Protein AF-A0A5M6CFL5-F1 (afdb_monomer_lite)

Organism: NCBI:txid2605748

Radius of gyration: 26.03 Å; chains: 1; bounding box: 70×52×87 Å

Foldseek 3Di:
DDDDDDDDDDDPPPPPPPPPCPPAAACQDDPRNQADADPDDDPDPDPCRRGQDALVCLVVLLVVLLDPRQVDDVPDNGCNRRSLRSLCVNLVDDQQDDDDPPDPPNVSSNVSSVVSVVCCVPPSVVVSVCCVVPFAFDQPVQCVDVPRVPHGGDPRTDDDDQKDKDKDWDWDDDDAKIKIKIWMWIDHPVWTKIKIWMDIDGDPPDDPDIDIDMDTPDDPVNSVVVVVVVVPPD

Structure (mmCIF, N/CA/C/O backbone):
data_AF-A0A5M6CFL5-F1
#
_entry.id   AF-A0A5M6CFL5-F1
#
loop_
_atom_site.group_PDB
_atom_site.id
_atom_site.type_symbol
_atom_site.label_atom_id
_atom_site.label_alt_id
_atom_site.label_comp_id
_atom_site.label_asym_id
_atom_site.label_entity_id
_atom_site.label_seq_id
_atom_site.pdbx_PDB_ins_code
_atom_site.Cartn_x
_atom_site.Cartn_y
_atom_site.Cartn_z
_atom_site.occupancy
_atom_site.B_iso_or_equiv
_atom_site.auth_seq_id
_atom_site.auth_comp_id
_atom_site.auth_asym_id
_atom_site.auth_atom_id
_atom_site.pdbx_PDB_model_num
ATOM 1 N N . MET A 1 1 ? -46.279 30.175 -60.255 1.00 35.16 1 MET A N 1
ATOM 2 C CA . MET A 1 1 ? -44.811 30.346 -60.325 1.00 35.16 1 MET A CA 1
ATOM 3 C C . MET A 1 1 ? -44.200 29.770 -59.060 1.00 35.16 1 MET A C 1
ATOM 5 O O . MET A 1 1 ? -44.554 30.234 -57.986 1.00 35.16 1 MET A O 1
ATOM 9 N N . LYS A 1 2 ? -43.374 28.724 -59.173 1.00 28.22 2 LYS A N 1
ATOM 10 C CA . LYS A 1 2 ? -42.650 28.109 -58.050 1.00 28.22 2 LYS A CA 1
ATOM 11 C C . LYS A 1 2 ? -41.157 28.333 -58.270 1.00 28.22 2 LYS A C 1
ATOM 13 O O . LYS A 1 2 ? -40.617 27.866 -59.267 1.00 28.22 2 LYS A O 1
ATOM 18 N N . THR A 1 3 ? -40.527 29.064 -57.363 1.00 34.31 3 THR A N 1
ATOM 19 C CA . THR A 1 3 ? -39.080 29.280 -57.323 1.00 34.31 3 THR A CA 1
ATOM 20 C C . THR A 1 3 ? -38.467 28.168 -56.475 1.00 34.31 3 THR A C 1
ATOM 22 O O . THR A 1 3 ? -38.807 28.029 -55.303 1.00 34.31 3 THR A O 1
ATOM 25 N N . TYR A 1 4 ? -37.601 27.351 -57.073 1.00 32.47 4 TYR A N 1
ATOM 26 C CA . TYR A 1 4 ? -36.832 26.324 -56.372 1.00 32.47 4 TYR A CA 1
ATOM 27 C C . TYR A 1 4 ? -35.518 26.942 -55.884 1.00 32.47 4 TYR A C 1
ATOM 29 O O . TYR A 1 4 ? -34.695 27.373 -56.688 1.00 32.47 4 TYR A O 1
ATOM 37 N N . LEU A 1 5 ? -35.339 27.006 -54.565 1.00 32.12 5 LEU A N 1
ATOM 38 C CA . LEU A 1 5 ? -34.082 27.374 -53.918 1.00 32.12 5 LEU A CA 1
ATOM 39 C C . LEU A 1 5 ? -33.223 26.114 -53.766 1.00 32.12 5 LEU A C 1
ATOM 41 O O . LEU A 1 5 ? -33.598 25.182 -53.058 1.00 32.12 5 LEU A O 1
ATOM 45 N N . PHE A 1 6 ? -32.075 26.095 -54.440 1.00 31.91 6 PHE A N 1
ATOM 46 C CA . PHE A 1 6 ? -31.015 25.113 -54.226 1.00 31.91 6 PHE A CA 1
ATOM 47 C C . PHE A 1 6 ? -30.323 25.405 -52.892 1.00 31.91 6 PHE A C 1
ATOM 49 O O . PHE A 1 6 ? -29.672 26.438 -52.739 1.00 31.91 6 PHE A O 1
ATOM 56 N N . THR A 1 7 ? -30.443 24.498 -51.924 1.00 36.16 7 THR A N 1
ATOM 57 C CA . THR A 1 7 ? -29.640 24.526 -50.697 1.00 36.16 7 THR A CA 1
ATOM 58 C C . THR A 1 7 ? -28.446 23.597 -50.887 1.00 36.16 7 THR A C 1
ATOM 60 O O . THR A 1 7 ? -28.602 22.384 -51.012 1.00 36.16 7 THR A O 1
ATOM 63 N N . ILE A 1 8 ? -27.246 24.173 -50.945 1.00 36.34 8 ILE A N 1
ATO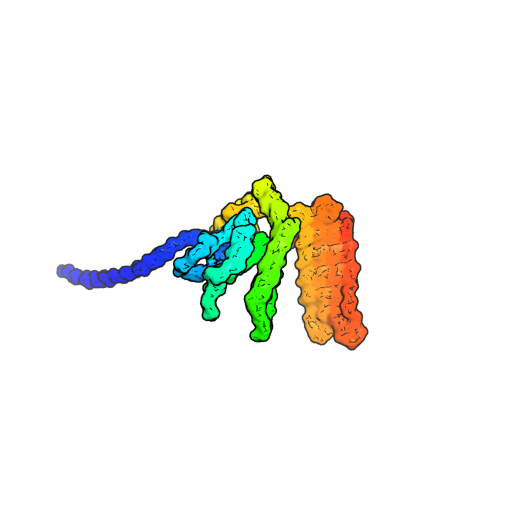M 64 C CA . ILE A 1 8 ? -25.980 23.436 -50.938 1.00 36.34 8 ILE A CA 1
ATOM 65 C C . ILE A 1 8 ? -25.787 22.891 -49.520 1.00 36.34 8 ILE A C 1
ATOM 67 O O . ILE A 1 8 ? -25.520 23.647 -48.587 1.00 36.34 8 ILE A O 1
ATOM 71 N N . ALA A 1 9 ? -25.957 21.581 -49.348 1.00 33.47 9 ALA A N 1
ATOM 72 C CA . ALA A 1 9 ? -25.613 20.892 -48.112 1.00 33.47 9 ALA A CA 1
ATOM 73 C C . ALA A 1 9 ? -24.087 20.743 -48.038 1.00 33.47 9 ALA A C 1
ATOM 75 O O . ALA A 1 9 ? -23.491 19.931 -48.745 1.00 33.47 9 ALA A O 1
ATOM 76 N N . VAL A 1 10 ? -23.448 21.546 -47.189 1.00 33.12 10 VAL A N 1
ATOM 77 C CA . VAL A 1 10 ? -22.046 21.351 -46.810 1.00 33.12 10 VAL A CA 1
ATOM 78 C C . VAL A 1 10 ? -21.989 20.142 -45.878 1.00 33.12 10 VAL A C 1
ATOM 80 O O . VAL A 1 10 ? -22.377 20.217 -44.714 1.00 33.12 10 VAL A O 1
ATOM 83 N N . PHE A 1 11 ? -21.529 19.012 -46.408 1.00 33.06 11 PHE A N 1
ATOM 84 C CA . PHE A 1 11 ? -21.184 17.830 -45.626 1.00 33.06 11 PHE A CA 1
ATOM 85 C C . PHE A 1 11 ? -19.899 18.124 -44.838 1.00 33.06 11 PHE A C 1
ATOM 87 O O . PHE A 1 11 ? -18.793 18.039 -45.370 1.00 33.06 11 PHE A O 1
ATOM 94 N N . PHE A 1 12 ? -20.031 18.485 -43.561 1.00 33.94 12 PHE A N 1
ATOM 95 C CA . PHE A 1 12 ? -18.917 18.402 -42.620 1.00 33.94 12 PHE A CA 1
ATOM 96 C C . PHE A 1 12 ? -18.720 16.927 -42.253 1.00 33.94 12 PHE A C 1
ATOM 98 O O . PHE A 1 12 ? -19.399 16.392 -41.378 1.00 33.94 12 PHE A O 1
ATOM 105 N N . CYS A 1 13 ? -17.784 16.260 -42.929 1.00 29.38 13 CYS A N 1
ATOM 106 C CA . CYS A 1 13 ? -17.218 15.006 -42.444 1.00 29.38 13 CYS A CA 1
ATOM 107 C C . CYS A 1 13 ? -16.397 15.308 -41.186 1.00 29.38 13 CYS A C 1
ATOM 109 O O . CYS A 1 13 ? -15.201 15.586 -41.258 1.00 29.38 13 CYS A O 1
ATOM 111 N N . VAL A 1 14 ? -17.047 15.269 -40.022 1.00 35.69 14 VAL A N 1
ATOM 112 C CA . VAL A 1 14 ? -16.345 15.118 -38.749 1.00 35.69 14 VAL A CA 1
ATOM 113 C C . VAL A 1 14 ? -15.753 13.715 -38.769 1.00 35.69 14 VAL A C 1
ATOM 115 O O . VAL A 1 14 ? -16.452 12.727 -38.549 1.00 35.69 14 VAL A O 1
ATOM 118 N N . VAL A 1 15 ? -14.464 13.624 -39.091 1.00 32.00 15 VAL 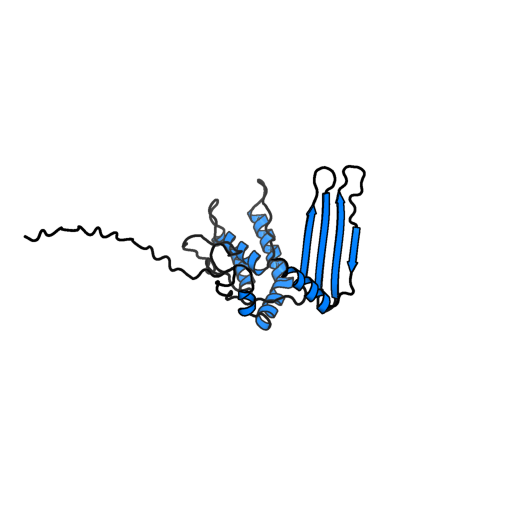A N 1
ATOM 119 C CA . VAL A 1 15 ? -13.671 12.422 -38.842 1.00 32.00 15 VAL A CA 1
ATOM 120 C C . VAL A 1 15 ? -13.581 12.294 -37.326 1.00 32.00 15 VAL A C 1
ATOM 122 O O . VAL A 1 15 ? -12.698 12.853 -36.681 1.00 32.00 15 VAL A O 1
ATOM 125 N N . GLY A 1 16 ? -14.571 11.623 -36.743 1.00 29.48 16 GLY A N 1
ATOM 126 C CA . GLY A 1 16 ? -14.500 11.154 -35.375 1.00 29.48 16 GLY A CA 1
ATOM 127 C C . GLY A 1 16 ? -13.372 10.140 -35.313 1.00 29.48 16 GLY A C 1
ATOM 128 O O . GLY A 1 16 ? -13.544 8.995 -35.726 1.00 29.48 16 GLY A O 1
ATOM 129 N N . ILE A 1 17 ? -12.209 10.568 -34.828 1.00 34.19 17 ILE A N 1
ATOM 130 C CA . ILE A 1 17 ? -11.195 9.651 -34.320 1.00 34.19 17 ILE A CA 1
ATOM 131 C C . ILE A 1 17 ? -11.853 8.991 -33.113 1.00 34.19 17 ILE A C 1
ATOM 133 O O . ILE A 1 17 ? -11.868 9.551 -32.016 1.00 34.19 17 ILE A O 1
ATOM 137 N N . GLY A 1 18 ? -12.481 7.842 -33.352 1.00 28.30 18 GLY A N 1
ATOM 138 C CA . GLY A 1 18 ? -12.995 6.971 -32.315 1.00 28.30 18 GLY A CA 1
ATOM 139 C C . GLY A 1 18 ? -11.823 6.471 -31.490 1.00 28.30 18 GLY A C 1
ATOM 140 O O . GLY A 1 18 ? -11.310 5.389 -31.740 1.00 28.30 18 GLY A O 1
ATOM 141 N N . HIS A 1 19 ? -11.398 7.265 -30.509 1.00 30.98 19 HIS A N 1
ATOM 142 C CA . HIS A 1 19 ? -10.785 6.699 -29.323 1.00 30.98 19 HIS A CA 1
ATOM 143 C C . HIS A 1 19 ? -11.855 5.781 -28.751 1.00 30.98 19 HIS A C 1
ATOM 145 O O . HIS A 1 19 ? -12.947 6.248 -28.410 1.00 30.98 19 HIS A O 1
ATOM 151 N N . SER A 1 20 ? -11.590 4.477 -28.721 1.00 34.38 20 SER A N 1
ATOM 152 C CA . SER A 1 20 ? -12.388 3.570 -27.914 1.00 34.38 20 SER A CA 1
ATOM 153 C C . SER A 1 20 ? -12.430 4.169 -26.513 1.00 34.38 20 SER A C 1
ATOM 155 O O . SER A 1 20 ? -11.409 4.217 -25.829 1.00 34.38 20 SER A O 1
ATOM 157 N N . GLN A 1 21 ? -13.585 4.705 -26.117 1.00 40.25 21 GLN A N 1
ATOM 158 C CA . GLN A 1 21 ? -13.849 5.061 -24.733 1.00 40.25 21 GLN A CA 1
ATOM 159 C C . GLN A 1 21 ? -13.872 3.746 -23.957 1.00 40.25 21 GLN A C 1
ATOM 161 O O . GLN A 1 21 ? -14.931 3.171 -23.713 1.00 40.25 21 GLN A O 1
ATOM 166 N N . GLU A 1 22 ? -12.697 3.231 -23.600 1.00 44.50 22 GLU A N 1
ATOM 167 C CA . GLU A 1 22 ? -12.615 2.384 -22.427 1.00 44.50 22 GLU A CA 1
ATOM 168 C C . GLU A 1 22 ? -13.187 3.226 -21.288 1.00 44.50 22 GLU A C 1
ATOM 170 O O . GLU A 1 22 ? -12.741 4.346 -21.034 1.00 44.50 22 GLU A O 1
ATOM 175 N N . ALA A 1 23 ? -14.287 2.756 -20.697 1.00 51.59 23 ALA A N 1
ATOM 176 C CA . ALA A 1 23 ? -14.939 3.473 -19.618 1.00 51.59 23 ALA A CA 1
ATOM 177 C C . ALA A 1 23 ? -13.896 3.735 -18.530 1.00 51.59 23 ALA A C 1
ATOM 179 O O . ALA A 1 23 ? -13.284 2.786 -18.039 1.00 51.59 23 ALA A O 1
ATOM 180 N N . ALA A 1 24 ? -13.691 5.006 -18.177 1.00 51.50 24 ALA A N 1
ATOM 181 C CA . ALA A 1 24 ? -12.681 5.371 -17.202 1.00 51.50 24 ALA A CA 1
ATOM 182 C C . ALA A 1 24 ? -12.890 4.561 -15.910 1.00 51.50 24 ALA A C 1
ATOM 184 O O . ALA A 1 24 ? -13.947 4.630 -15.275 1.00 51.50 24 ALA A O 1
ATOM 185 N N . THR A 1 25 ? -11.902 3.756 -15.534 1.00 51.41 25 THR A N 1
ATOM 186 C CA . THR A 1 25 ? -11.934 2.888 -14.359 1.00 51.41 25 THR A CA 1
ATOM 187 C C . THR A 1 25 ? -11.115 3.546 -13.258 1.00 51.41 25 THR A C 1
ATOM 189 O O . THR A 1 25 ? -9.919 3.792 -13.384 1.00 51.41 25 THR A O 1
ATOM 192 N N . TRP A 1 26 ? -11.745 3.899 -12.140 1.00 47.84 26 TRP A N 1
ATOM 193 C CA . TRP A 1 26 ? -11.038 4.610 -11.075 1.00 47.84 26 TRP A CA 1
ATOM 194 C C . TRP A 1 26 ? -9.882 3.773 -10.515 1.00 47.84 26 TRP A C 1
ATOM 196 O O . TRP A 1 26 ? -10.067 2.619 -10.137 1.00 47.84 26 TRP A O 1
ATOM 206 N N . GLY A 1 27 ? -8.683 4.355 -10.429 1.00 55.62 27 GLY A N 1
ATOM 207 C CA . GLY A 1 27 ? -7.474 3.638 -10.006 1.00 55.62 27 GLY A CA 1
ATOM 208 C C . GLY A 1 27 ? -6.882 2.692 -11.063 1.00 55.62 27 GLY A C 1
ATOM 209 O O . GLY A 1 27 ? -5.783 2.173 -10.850 1.00 55.62 27 GLY A O 1
ATOM 210 N N . GLU A 1 28 ? -7.571 2.509 -12.192 1.00 56.97 28 GLU A N 1
ATOM 211 C CA . GLU A 1 28 ? -7.226 1.624 -13.307 1.00 56.97 28 GLU A CA 1
ATOM 212 C C . GLU A 1 28 ? -7.200 2.344 -14.672 1.00 56.97 28 GLU A C 1
ATOM 214 O O . GLU A 1 28 ? -6.761 1.723 -15.632 1.00 56.97 28 GLU A O 1
ATOM 219 N N . SER A 1 29 ? -7.575 3.622 -14.792 1.00 54.16 29 SER A N 1
ATOM 220 C CA . SER A 1 29 ? -7.345 4.467 -15.974 1.00 54.16 29 SER A CA 1
ATOM 221 C C . SER A 1 29 ? -7.397 5.975 -15.653 1.00 54.16 29 SER A C 1
ATOM 223 O O . SER A 1 29 ? -7.931 6.416 -14.628 1.00 54.16 29 SER A O 1
ATOM 225 N N . ASP A 1 30 ? -6.781 6.772 -16.530 1.00 58.38 30 ASP A N 1
ATOM 226 C CA . ASP A 1 30 ? -6.895 8.237 -16.607 1.00 58.38 30 ASP A CA 1
ATOM 227 C C . ASP A 1 30 ? -6.479 9.024 -15.347 1.00 58.38 30 ASP A C 1
ATOM 229 O O . ASP A 1 30 ? -5.657 8.578 -14.539 1.00 58.38 30 ASP A O 1
ATOM 233 N N . ALA A 1 31 ? -7.045 10.229 -15.191 1.00 53.62 31 ALA A N 1
ATOM 234 C CA . ALA A 1 31 ? -6.752 11.229 -14.160 1.00 53.62 31 ALA A CA 1
ATOM 235 C C . ALA A 1 31 ? -6.915 10.737 -12.707 1.00 53.62 31 ALA A C 1
ATOM 237 O O . ALA A 1 31 ? -6.486 11.414 -11.774 1.00 53.62 31 ALA A O 1
ATOM 238 N N . TYR A 1 32 ? -7.520 9.564 -12.507 1.00 52.53 32 TYR A N 1
ATOM 239 C CA . TYR A 1 32 ? -7.783 8.975 -11.194 1.00 52.53 32 TYR A CA 1
ATOM 240 C C . TYR A 1 32 ? -6.848 7.800 -10.862 1.00 52.53 32 TYR A C 1
ATOM 242 O O . TYR A 1 32 ? -6.986 7.161 -9.813 1.00 52.53 32 TYR A O 1
ATOM 250 N N . THR A 1 33 ? -5.878 7.507 -11.733 1.00 59.28 33 THR A N 1
ATOM 251 C CA . THR A 1 33 ? -4.871 6.464 -11.513 1.00 59.28 33 THR A CA 1
ATOM 252 C C . THR A 1 33 ? -3.770 6.959 -10.573 1.00 59.28 33 THR A C 1
ATOM 254 O O . THR A 1 33 ? -3.235 8.051 -10.729 1.00 59.28 33 THR A O 1
ATOM 257 N N . LYS A 1 34 ? -3.393 6.142 -9.577 1.00 60.91 34 LYS A N 1
ATOM 258 C CA . LYS A 1 34 ? -2.290 6.461 -8.639 1.00 60.91 34 LYS A CA 1
ATOM 259 C C . LYS A 1 34 ? -0.899 6.027 -9.127 1.00 60.91 34 LYS A C 1
ATOM 261 O O . LYS A 1 34 ? 0.086 6.252 -8.425 1.00 60.91 34 LYS A O 1
ATOM 266 N N . TRP A 1 35 ? -0.819 5.407 -10.299 1.00 71.25 35 TRP A N 1
ATOM 267 C CA . TRP A 1 35 ? 0.411 4.926 -10.926 1.00 71.25 35 TRP A CA 1
ATOM 268 C C . TRP A 1 35 ? 0.585 5.507 -12.332 1.00 71.25 35 TRP A C 1
ATOM 270 O O . TRP A 1 35 ? -0.367 5.991 -12.936 1.00 71.25 35 TRP A O 1
ATOM 280 N N . MET A 1 36 ? 1.823 5.519 -12.814 1.00 73.50 36 MET A N 1
ATOM 281 C CA . MET A 1 36 ? 2.224 6.220 -14.032 1.00 73.50 36 MET A CA 1
ATOM 282 C C . MET A 1 36 ? 1.949 5.373 -15.277 1.00 73.50 36 MET A C 1
ATOM 284 O O . MET A 1 36 ? 2.302 4.201 -15.300 1.00 73.50 36 MET A O 1
ATOM 288 N N . ARG A 1 37 ? 1.398 5.982 -16.329 1.00 71.19 37 ARG A N 1
ATOM 289 C CA . ARG A 1 37 ? 1.211 5.373 -17.655 1.00 71.19 37 ARG A CA 1
ATOM 290 C C . ARG A 1 37 ? 1.658 6.320 -18.753 1.00 71.19 37 ARG A C 1
ATOM 292 O O . ARG A 1 37 ? 1.755 7.527 -18.522 1.00 71.19 37 ARG A O 1
ATOM 299 N N . TYR A 1 38 ? 1.878 5.775 -19.944 1.00 69.00 38 TYR A N 1
ATOM 300 C CA . TYR A 1 38 ? 1.998 6.602 -21.135 1.00 69.00 38 TYR A CA 1
ATOM 301 C C . TYR A 1 38 ? 0.634 7.214 -21.488 1.00 69.00 38 TYR A C 1
ATOM 303 O O . TYR A 1 38 ? -0.368 6.501 -21.464 1.00 69.00 38 TYR A O 1
ATOM 311 N N . PRO A 1 39 ? 0.572 8.517 -21.815 1.00 63.75 39 PRO A N 1
ATOM 312 C CA . PRO A 1 39 ? -0.672 9.173 -22.220 1.00 63.75 39 PRO A CA 1
ATOM 313 C C . PRO A 1 39 ? -1.081 8.861 -23.673 1.00 63.75 39 PRO A C 1
ATOM 315 O O . PRO A 1 39 ? -2.023 9.458 -24.182 1.00 63.75 39 PRO A O 1
ATOM 318 N N . TYR A 1 40 ? -0.357 7.970 -24.351 1.00 62.84 40 TYR A N 1
ATOM 319 C CA . TYR A 1 40 ? -0.567 7.538 -25.730 1.00 62.84 40 TYR A CA 1
ATOM 320 C C . TYR A 1 40 ? -0.127 6.075 -25.884 1.00 62.84 40 TYR A C 1
ATOM 322 O O . TYR A 1 40 ? 0.587 5.542 -25.029 1.00 62.84 40 TYR A O 1
ATOM 330 N N . GLU A 1 41 ? -0.552 5.425 -26.969 1.00 65.62 41 GLU A N 1
ATOM 331 C CA . GLU A 1 41 ? -0.102 4.073 -27.308 1.00 65.62 41 GLU A CA 1
ATOM 332 C C . GLU A 1 41 ? 1.399 4.074 -27.619 1.00 65.62 41 GLU A C 1
ATOM 334 O O . GLU A 1 41 ? 1.888 4.853 -28.439 1.00 65.62 41 GLU A O 1
ATOM 339 N N . ILE A 1 42 ? 2.134 3.205 -26.928 1.00 70.44 42 ILE A N 1
ATOM 340 C CA . ILE A 1 42 ? 3.564 2.979 -27.117 1.00 70.44 42 ILE A CA 1
ATOM 341 C C . ILE A 1 42 ? 3.767 1.483 -27.331 1.00 70.44 42 ILE A C 1
ATOM 343 O O . ILE A 1 42 ? 3.244 0.671 -26.562 1.00 70.44 42 ILE A O 1
ATOM 347 N N . ASP A 1 43 ? 4.568 1.136 -28.336 1.00 69.38 43 ASP A N 1
ATOM 348 C CA . ASP A 1 43 ? 5.140 -0.201 -28.441 1.00 69.38 43 ASP A CA 1
ATOM 349 C C . ASP A 1 43 ? 6.179 -0.358 -27.330 1.00 69.38 43 ASP A C 1
ATOM 351 O O . ASP A 1 43 ? 7.251 0.252 -27.349 1.00 69.38 43 ASP A O 1
ATOM 355 N N . SER A 1 44 ? 5.820 -1.145 -26.321 1.00 77.69 44 SER A N 1
ATOM 356 C CA . SER A 1 44 ? 6.659 -1.448 -25.170 1.00 77.69 44 SER A CA 1
ATOM 357 C C . SER A 1 44 ? 6.791 -2.959 -25.021 1.00 77.69 44 SER A C 1
ATOM 359 O O . SER A 1 44 ? 5.800 -3.690 -25.037 1.00 77.69 44 SER A O 1
ATOM 361 N N . ASP A 1 45 ? 8.021 -3.425 -24.798 1.00 81.62 45 ASP A N 1
ATOM 362 C CA . ASP A 1 45 ? 8.307 -4.822 -24.447 1.00 81.62 45 ASP A CA 1
ATOM 363 C C . ASP A 1 45 ? 7.798 -5.174 -23.033 1.00 81.62 45 ASP A C 1
ATOM 365 O O . ASP A 1 45 ? 7.825 -6.335 -22.603 1.00 81.62 45 ASP A O 1
ATOM 369 N N . TYR A 1 46 ? 7.341 -4.174 -22.270 1.00 87.62 46 TYR A N 1
ATOM 370 C CA . TYR A 1 46 ? 6.791 -4.349 -20.942 1.00 87.62 46 TYR A CA 1
ATOM 371 C C . TYR A 1 46 ? 5.294 -4.688 -20.978 1.00 87.62 46 TYR A C 1
ATOM 373 O O . TYR A 1 46 ? 4.416 -3.832 -21.061 1.00 87.62 46 TYR A O 1
ATOM 381 N N . LYS A 1 47 ? 4.978 -5.972 -20.792 1.00 86.69 47 LYS A N 1
ATOM 382 C CA . LYS A 1 47 ? 3.602 -6.507 -20.849 1.00 86.69 47 LYS A CA 1
ATOM 383 C C . LYS A 1 47 ? 2.565 -5.881 -19.900 1.00 86.69 47 LYS A C 1
ATOM 385 O O . LYS A 1 47 ? 1.375 -6.102 -20.100 1.00 86.69 47 LYS A O 1
ATOM 390 N N . TYR A 1 48 ? 2.974 -5.157 -18.854 1.00 85.12 48 TYR A N 1
ATOM 391 C CA . TYR A 1 48 ? 2.041 -4.481 -17.938 1.00 85.12 48 TYR A CA 1
ATOM 392 C C . TYR A 1 48 ? 2.044 -2.957 -18.119 1.00 85.12 48 TYR A C 1
ATOM 394 O O . TYR A 1 48 ? 1.683 -2.228 -17.200 1.00 85.12 48 TYR A O 1
ATOM 402 N N . VAL A 1 49 ? 2.454 -2.454 -19.286 1.00 81.94 49 VAL A N 1
ATOM 403 C CA . VAL A 1 49 ? 2.526 -1.010 -19.561 1.00 81.94 49 VAL A CA 1
ATOM 404 C C . VAL A 1 49 ? 1.172 -0.302 -19.388 1.00 81.94 49 VAL A C 1
ATOM 406 O O . VAL A 1 49 ? 1.126 0.788 -18.822 1.00 81.94 49 VAL A O 1
ATOM 409 N N . GLN A 1 50 ? 0.062 -0.952 -19.765 1.00 76.44 50 GLN A N 1
ATOM 410 C CA . GLN A 1 50 ? -1.297 -0.394 -19.651 1.00 76.44 50 GLN A CA 1
ATOM 411 C C . GLN A 1 50 ? -2.105 -0.890 -18.444 1.00 76.44 50 GLN A C 1
ATOM 413 O O . GLN A 1 50 ? -3.191 -0.384 -18.182 1.00 76.44 50 GLN A O 1
ATOM 418 N N . THR A 1 51 ? -1.618 -1.868 -17.678 1.00 77.62 51 THR A N 1
ATOM 419 C CA . THR A 1 51 ? -2.415 -2.513 -16.617 1.00 77.62 51 THR A CA 1
ATOM 420 C C . THR A 1 51 ? -1.667 -2.575 -15.297 1.00 77.62 51 THR A C 1
ATOM 422 O O . THR A 1 51 ? -0.447 -2.683 -15.270 1.00 77.62 51 THR A O 1
ATOM 425 N N . LEU A 1 52 ? -2.390 -2.488 -14.175 1.00 80.50 52 LEU A N 1
ATOM 426 C CA . LEU A 1 52 ? -1.786 -2.690 -12.861 1.00 80.50 52 LEU A CA 1
ATOM 427 C C . LEU A 1 52 ? -1.782 -4.196 -12.605 1.00 80.50 52 LEU A C 1
ATOM 429 O O . LEU A 1 52 ? -2.860 -4.773 -12.446 1.00 80.50 52 LEU A O 1
ATOM 433 N N . PRO A 1 53 ? -0.619 -4.859 -12.570 1.00 84.81 53 PRO A N 1
ATOM 434 C CA . PRO A 1 53 ? -0.607 -6.285 -12.321 1.00 84.81 53 PRO A CA 1
ATOM 435 C C . PRO A 1 53 ? -1.002 -6.578 -10.871 1.00 84.81 53 PRO A C 1
ATOM 437 O O . PRO A 1 53 ? -0.847 -5.754 -9.967 1.00 84.81 53 PRO A O 1
ATOM 440 N N . THR A 1 54 ? -1.510 -7.786 -10.639 1.00 84.00 54 THR A N 1
ATOM 441 C CA . THR A 1 54 ? -1.863 -8.234 -9.291 1.00 84.00 54 THR A CA 1
ATOM 442 C C . THR A 1 54 ? -0.618 -8.401 -8.424 1.00 84.00 54 THR A C 1
ATOM 444 O O . THR A 1 54 ? 0.502 -8.567 -8.915 1.00 84.00 54 THR A O 1
ATOM 447 N N . ILE A 1 55 ? -0.815 -8.423 -7.105 1.00 86.94 55 ILE A N 1
ATOM 448 C CA . ILE A 1 55 ? 0.282 -8.564 -6.146 1.00 86.94 55 ILE A CA 1
ATOM 449 C C . ILE A 1 55 ? 1.129 -9.834 -6.342 1.00 86.94 55 ILE A C 1
ATOM 451 O O . ILE A 1 55 ? 2.317 -9.840 -6.036 1.00 86.94 55 ILE A O 1
ATOM 455 N N . ASP A 1 56 ? 0.573 -10.891 -6.929 1.00 88.25 56 ASP A N 1
ATOM 456 C CA . ASP A 1 56 ? 1.320 -12.120 -7.222 1.00 88.25 56 ASP A CA 1
ATOM 457 C C . ASP A 1 56 ? 2.435 -11.925 -8.254 1.00 88.25 56 ASP A C 1
ATOM 459 O O . ASP A 1 56 ? 3.372 -12.720 -8.328 1.00 88.25 56 ASP A O 1
ATOM 463 N N . ARG A 1 57 ? 2.363 -10.848 -9.040 1.00 93.00 57 ARG A N 1
ATOM 464 C CA . ARG A 1 57 ? 3.397 -10.463 -10.002 1.00 93.00 57 ARG A CA 1
ATOM 465 C C . ARG A 1 57 ? 4.461 -9.552 -9.398 1.00 93.00 57 ARG A C 1
ATOM 467 O O . ARG A 1 57 ? 5.414 -9.217 -10.092 1.00 93.00 57 ARG A O 1
ATOM 474 N N . PHE A 1 58 ? 4.378 -9.196 -8.115 1.00 94.19 58 PHE A N 1
ATOM 475 C CA . PHE A 1 58 ? 5.370 -8.335 -7.465 1.00 94.19 58 PHE A CA 1
ATOM 476 C C . PHE A 1 58 ? 6.825 -8.839 -7.601 1.00 94.19 58 PHE A C 1
ATOM 478 O O . PHE A 1 58 ? 7.690 -8.032 -7.937 1.00 94.19 58 PHE A O 1
ATOM 485 N N . PRO A 1 59 ? 7.139 -10.149 -7.463 1.00 96.38 59 PRO A N 1
ATOM 486 C CA . PRO A 1 59 ? 8.498 -10.650 -7.705 1.00 96.38 59 PRO A CA 1
ATOM 487 C C . PRO A 1 59 ? 8.982 -10.444 -9.141 1.00 96.38 59 PRO A C 1
ATOM 489 O O . PRO A 1 59 ? 10.168 -10.248 -9.387 1.00 96.38 59 PRO A O 1
ATOM 492 N N . GLU A 1 60 ? 8.069 -10.525 -10.104 1.00 96.06 60 GLU A N 1
ATOM 493 C CA . GLU A 1 60 ? 8.371 -10.286 -11.511 1.00 96.06 60 GLU A CA 1
ATOM 494 C C . GLU A 1 60 ? 8.636 -8.794 -11.761 1.00 96.06 60 GLU A C 1
ATOM 496 O O . GLU A 1 60 ? 9.607 -8.457 -12.434 1.00 96.06 60 GLU A O 1
ATOM 501 N N . LEU A 1 61 ? 7.863 -7.904 -11.129 1.00 94.38 61 LEU A N 1
ATOM 502 C CA . LEU A 1 61 ? 8.115 -6.461 -11.162 1.00 94.38 61 LEU A CA 1
ATOM 503 C C . LEU A 1 61 ? 9.488 -6.086 -10.604 1.00 94.38 61 LEU A C 1
ATOM 505 O O . LEU A 1 61 ? 10.165 -5.245 -11.184 1.00 94.38 61 LEU A O 1
ATOM 509 N N . LEU A 1 62 ? 9.923 -6.718 -9.509 1.00 96.12 62 LEU A N 1
ATOM 510 C CA . LEU A 1 62 ? 11.258 -6.493 -8.941 1.00 96.12 62 LEU A CA 1
ATOM 511 C C . LEU A 1 62 ? 12.368 -6.860 -9.934 1.00 96.12 62 LEU A C 1
ATOM 513 O O . LEU A 1 62 ? 13.350 -6.130 -10.057 1.00 96.12 62 LEU A O 1
ATOM 517 N N . LYS A 1 63 ? 12.190 -7.955 -10.687 1.00 95.94 63 LYS A N 1
ATOM 518 C CA . LYS A 1 63 ? 13.125 -8.353 -11.750 1.00 95.94 63 LYS A CA 1
ATOM 519 C C . LYS A 1 63 ? 13.137 -7.334 -12.885 1.00 95.94 63 LYS A C 1
ATOM 521 O O . LYS A 1 63 ? 14.209 -6.897 -13.286 1.00 95.94 63 LYS A O 1
ATOM 526 N N . PHE A 1 64 ? 11.964 -6.921 -13.364 1.00 94.00 64 PHE A N 1
ATOM 527 C CA . PHE A 1 64 ? 11.862 -5.924 -14.429 1.00 94.00 64 PHE A CA 1
ATOM 528 C C . PHE A 1 64 ? 12.418 -4.561 -14.015 1.00 94.00 64 PHE A C 1
ATOM 530 O O . PHE A 1 64 ? 13.074 -3.902 -14.814 1.00 94.00 64 PHE A O 1
ATOM 537 N N . ALA A 1 65 ? 12.248 -4.155 -12.755 1.00 91.31 65 ALA A N 1
ATOM 538 C CA . ALA A 1 65 ? 12.796 -2.897 -12.258 1.00 91.31 65 ALA A CA 1
ATOM 539 C C . ALA A 1 65 ? 14.329 -2.844 -12.366 1.00 91.31 65 ALA A C 1
ATOM 541 O O . ALA A 1 65 ? 14.891 -1.765 -12.547 1.00 91.31 65 ALA A O 1
ATOM 542 N N . LEU A 1 66 ? 15.007 -3.990 -12.267 1.00 91.56 66 LEU A N 1
ATOM 543 C CA . LEU A 1 66 ? 16.464 -4.098 -12.377 1.00 91.56 66 LEU A CA 1
ATOM 544 C C . LEU A 1 66 ? 16.949 -4.437 -13.789 1.00 91.56 66 LEU A C 1
ATOM 546 O O . LEU A 1 66 ? 18.151 -4.368 -14.041 1.00 91.56 66 LEU A O 1
ATOM 550 N N . ASP A 1 67 ? 16.050 -4.788 -14.706 1.00 90.50 67 ASP A N 1
ATOM 551 C CA . ASP A 1 67 ? 16.413 -5.165 -16.066 1.00 90.50 67 ASP A CA 1
ATOM 552 C C . ASP A 1 67 ? 16.853 -3.918 -16.864 1.00 90.50 67 ASP A C 1
ATOM 554 O O . ASP A 1 67 ? 16.084 -2.955 -16.997 1.00 90.50 67 ASP A O 1
ATOM 558 N N . PRO A 1 68 ? 18.086 -3.896 -17.409 1.00 87.25 68 PRO A N 1
ATOM 559 C CA . PRO A 1 68 ? 18.590 -2.768 -18.186 1.00 87.25 68 PRO A CA 1
ATOM 560 C C . PRO A 1 68 ? 17.733 -2.423 -19.406 1.00 87.25 68 PRO A C 1
ATOM 562 O O . PRO A 1 68 ? 17.722 -1.261 -19.812 1.00 87.25 68 PRO A O 1
ATOM 565 N N . ARG A 1 69 ? 16.990 -3.392 -19.962 1.00 86.25 69 ARG A N 1
ATOM 566 C CA . ARG A 1 69 ? 16.123 -3.185 -21.133 1.00 86.25 69 ARG A CA 1
ATOM 567 C C . ARG A 1 69 ? 15.045 -2.131 -20.885 1.00 86.25 69 ARG A C 1
ATOM 569 O O . ARG A 1 69 ? 14.729 -1.367 -21.787 1.00 86.25 69 ARG A O 1
ATOM 576 N N . PHE A 1 70 ? 14.547 -2.023 -19.653 1.00 85.44 70 PHE A N 1
ATOM 577 C CA . PHE A 1 70 ? 13.464 -1.097 -19.302 1.00 85.44 70 PHE A CA 1
ATOM 578 C C . PHE A 1 70 ? 13.949 0.269 -18.805 1.00 85.44 70 PHE A C 1
ATOM 580 O O . PHE A 1 70 ? 13.129 1.141 -18.520 1.00 85.44 70 PHE A O 1
ATOM 587 N N . LYS A 1 71 ? 15.268 0.496 -18.698 1.00 78.75 71 LYS A N 1
ATOM 588 C CA . LYS A 1 71 ? 15.854 1.746 -18.174 1.00 78.75 71 LYS A CA 1
ATOM 589 C C . LYS A 1 71 ? 15.372 3.007 -18.904 1.00 78.75 71 LYS A C 1
ATOM 591 O O . LYS A 1 71 ? 15.313 4.067 -18.287 1.00 78.75 71 LYS A O 1
ATOM 596 N N . GLY A 1 72 ? 15.007 2.884 -20.180 1.00 69.44 72 GLY A N 1
ATOM 597 C CA . GLY A 1 72 ? 14.748 4.022 -21.057 1.00 69.44 72 GLY A CA 1
ATOM 598 C C . GLY A 1 72 ? 16.037 4.729 -21.482 1.00 69.44 72 GLY A C 1
ATOM 599 O O . GLY A 1 72 ? 17.131 4.432 -20.994 1.00 69.44 72 GLY A O 1
ATOM 600 N N . LYS A 1 73 ? 15.914 5.669 -22.422 1.00 64.81 73 LYS A N 1
ATOM 601 C CA . LYS A 1 73 ? 17.017 6.555 -22.827 1.00 64.81 73 LYS A CA 1
ATOM 602 C C . LYS A 1 73 ? 17.058 7.785 -21.909 1.00 64.81 73 LYS A C 1
ATOM 604 O O . LYS A 1 73 ? 16.007 8.199 -21.423 1.00 64.81 73 LYS A O 1
ATOM 609 N N . PRO A 1 74 ? 18.227 8.412 -21.691 1.00 53.62 74 PRO A N 1
ATOM 610 C CA . PRO A 1 74 ? 18.301 9.684 -20.974 1.00 53.62 74 PRO A CA 1
ATOM 611 C C . PRO A 1 74 ? 17.314 10.712 -21.551 1.00 53.62 74 PRO A C 1
ATOM 613 O O . PRO A 1 74 ? 17.244 10.881 -22.767 1.00 53.62 74 PRO A O 1
ATOM 616 N N . GLY A 1 75 ? 16.534 11.370 -20.690 1.00 50.50 75 GLY A N 1
ATOM 617 C CA . GLY A 1 75 ? 15.530 12.366 -21.095 1.00 50.50 75 GLY A CA 1
ATOM 618 C C . GLY A 1 75 ? 14.207 11.802 -21.633 1.00 50.50 75 GLY A C 1
ATOM 619 O O . GLY A 1 75 ? 13.290 12.577 -21.883 1.00 50.50 75 GLY A O 1
ATOM 620 N N . VAL A 1 76 ? 14.068 10.478 -21.768 1.00 58.16 76 VAL A N 1
ATOM 621 C CA . VAL A 1 76 ? 12.821 9.812 -22.168 1.00 58.16 76 VAL A CA 1
ATOM 622 C C . VAL A 1 76 ? 12.349 8.934 -21.015 1.00 58.16 76 VAL A C 1
ATOM 624 O O . VAL A 1 76 ? 13.082 8.054 -20.563 1.00 58.16 76 VAL A O 1
ATOM 627 N N . ALA A 1 77 ? 11.124 9.158 -20.534 1.00 60.97 77 ALA A N 1
ATOM 628 C CA . ALA A 1 77 ? 10.514 8.289 -19.532 1.00 60.97 77 ALA A CA 1
ATOM 629 C C . ALA A 1 77 ? 10.415 6.859 -20.092 1.00 60.97 77 ALA A C 1
ATOM 631 O O . ALA A 1 77 ? 9.644 6.602 -21.015 1.00 60.97 77 ALA A O 1
ATOM 632 N N . GLY A 1 78 ? 11.238 5.946 -19.575 1.00 72.19 78 GLY A N 1
ATOM 633 C CA . GLY A 1 78 ? 11.212 4.528 -19.940 1.00 72.19 78 GLY A CA 1
ATOM 634 C C . GLY A 1 78 ? 10.246 3.718 -19.082 1.00 72.19 78 GLY A C 1
ATOM 635 O O . GLY A 1 78 ? 9.820 4.169 -18.013 1.00 72.19 78 GLY A O 1
ATOM 636 N N . ASP A 1 79 ? 9.986 2.479 -19.502 1.00 85.44 79 ASP A N 1
ATOM 637 C CA . ASP A 1 79 ? 9.119 1.525 -18.796 1.00 85.44 79 ASP A CA 1
ATOM 638 C C . ASP A 1 79 ? 9.493 1.348 -17.318 1.00 85.44 79 ASP A C 1
ATOM 640 O O . ASP A 1 79 ? 8.627 1.103 -16.478 1.00 85.44 79 ASP A O 1
ATOM 644 N N . ARG A 1 80 ? 10.768 1.539 -16.948 1.00 86.94 80 ARG A N 1
ATOM 645 C CA . ARG A 1 80 ? 11.229 1.519 -15.551 1.00 86.94 80 ARG A CA 1
ATOM 646 C C . ARG A 1 80 ? 10.421 2.458 -14.658 1.00 86.94 80 ARG A C 1
ATOM 648 O O . ARG A 1 80 ? 10.120 2.084 -13.527 1.00 86.94 80 ARG A O 1
ATOM 655 N N . MET A 1 81 ? 10.063 3.654 -15.127 1.00 83.19 81 MET A N 1
ATOM 656 C CA . MET A 1 81 ? 9.264 4.587 -14.324 1.00 83.19 81 MET A CA 1
ATOM 657 C C . MET A 1 81 ? 7.868 4.028 -14.044 1.00 83.19 81 MET A C 1
ATOM 659 O O . MET A 1 81 ? 7.368 4.127 -12.920 1.00 83.19 81 MET A O 1
ATOM 663 N N . ILE A 1 82 ? 7.273 3.376 -15.044 1.00 85.44 82 ILE A N 1
ATOM 664 C CA . ILE A 1 82 ? 5.989 2.693 -14.915 1.00 85.44 82 ILE A CA 1
ATOM 665 C C . ILE A 1 82 ? 6.114 1.544 -13.913 1.00 85.44 82 ILE A C 1
ATOM 667 O O . ILE A 1 82 ? 5.365 1.513 -12.935 1.00 85.44 82 ILE A O 1
ATOM 671 N N . ILE A 1 83 ? 7.110 0.671 -14.077 1.00 90.31 83 ILE A N 1
ATOM 672 C CA . ILE A 1 83 ? 7.375 -0.466 -13.182 1.00 90.31 83 ILE A CA 1
ATOM 673 C C . ILE A 1 83 ? 7.538 0.001 -11.727 1.00 90.31 83 ILE A C 1
ATOM 675 O O . ILE A 1 83 ? 6.901 -0.539 -10.821 1.00 90.31 83 ILE A O 1
ATOM 679 N N . VAL A 1 84 ? 8.341 1.042 -11.483 1.00 88.69 84 VAL A N 1
ATOM 680 C CA . VAL A 1 84 ? 8.544 1.614 -10.140 1.00 88.69 84 VAL A CA 1
ATOM 681 C C . VAL A 1 84 ? 7.240 2.184 -9.574 1.00 88.69 84 VAL A C 1
ATOM 683 O O . VAL A 1 84 ? 6.918 1.967 -8.404 1.00 88.69 84 VAL A O 1
ATOM 686 N N . SER A 1 85 ? 6.438 2.865 -10.394 1.00 85.50 85 SER A N 1
ATOM 687 C CA . SER A 1 85 ? 5.137 3.387 -9.961 1.00 85.50 85 SER A CA 1
ATOM 688 C C . SER A 1 85 ? 4.137 2.278 -9.597 1.00 85.50 85 SER A C 1
ATOM 690 O O . SER A 1 85 ? 3.317 2.454 -8.687 1.00 85.50 85 SER A O 1
ATOM 692 N N . GLN A 1 86 ? 4.230 1.119 -10.254 1.00 87.44 86 GLN A N 1
ATOM 693 C CA . GLN A 1 86 ? 3.422 -0.060 -9.958 1.00 87.44 86 GLN A CA 1
ATOM 694 C C . GLN A 1 86 ? 3.897 -0.751 -8.678 1.00 87.44 86 GLN A C 1
ATOM 696 O O . GLN A 1 86 ? 3.060 -1.065 -7.833 1.00 87.44 86 GLN A O 1
ATOM 701 N N . LEU A 1 87 ? 5.215 -0.892 -8.466 1.00 89.94 87 LEU A N 1
ATOM 702 C CA . LEU A 1 87 ? 5.781 -1.355 -7.190 1.00 89.94 87 LEU A CA 1
ATOM 703 C C . LEU A 1 87 ? 5.279 -0.490 -6.027 1.00 89.94 87 LEU A C 1
ATOM 705 O O . LEU A 1 87 ? 4.755 -1.019 -5.047 1.00 89.94 87 LEU A O 1
ATOM 709 N N . ARG A 1 88 ? 5.342 0.839 -6.174 1.00 86.69 88 ARG A N 1
ATOM 710 C CA . ARG A 1 88 ? 4.813 1.798 -5.193 1.00 86.69 88 ARG A CA 1
ATOM 711 C C . ARG A 1 88 ? 3.317 1.627 -4.956 1.00 86.69 88 ARG A C 1
ATOM 713 O O . ARG A 1 88 ? 2.861 1.665 -3.815 1.00 86.69 88 ARG A O 1
ATOM 720 N N . THR A 1 89 ? 2.537 1.480 -6.020 1.00 82.56 89 THR A N 1
ATOM 721 C CA . THR A 1 89 ? 1.078 1.370 -5.915 1.00 82.56 89 THR A CA 1
ATOM 722 C C . THR A 1 89 ? 0.641 0.072 -5.255 1.00 82.56 89 THR A C 1
ATOM 724 O O . THR A 1 89 ? -0.246 0.111 -4.402 1.00 82.56 89 THR A O 1
ATOM 727 N N . ILE A 1 90 ? 1.277 -1.051 -5.590 1.00 84.69 90 ILE A N 1
ATOM 728 C CA . ILE A 1 90 ? 0.957 -2.357 -5.008 1.00 84.69 90 ILE A CA 1
ATOM 729 C C . ILE A 1 90 ? 1.420 -2.425 -3.550 1.00 84.69 90 ILE A C 1
ATOM 731 O O . ILE A 1 90 ? 0.646 -2.844 -2.692 1.00 84.69 90 ILE A O 1
ATOM 735 N N . SER A 1 91 ? 2.645 -1.982 -3.241 1.00 85.38 91 SER A N 1
ATOM 736 C CA . SER A 1 91 ? 3.167 -2.057 -1.870 1.00 85.38 91 SER A CA 1
ATOM 737 C C . SER A 1 91 ? 2.633 -0.962 -0.948 1.00 85.38 91 SER A C 1
ATOM 739 O O . SER A 1 91 ? 2.762 -1.070 0.268 1.00 85.38 91 SER A O 1
ATOM 741 N N . ARG A 1 92 ? 2.076 0.117 -1.516 1.00 79.56 92 ARG A N 1
ATOM 742 C CA . ARG A 1 92 ? 1.740 1.373 -0.821 1.00 79.56 92 ARG A CA 1
ATOM 743 C C . ARG A 1 92 ? 2.942 2.049 -0.147 1.00 79.56 92 ARG A C 1
ATOM 745 O O . ARG A 1 92 ? 2.757 2.994 0.615 1.00 79.56 92 ARG A O 1
ATOM 752 N N . CYS A 1 93 ? 4.169 1.631 -0.461 1.00 79.81 93 CYS A N 1
ATOM 753 C CA . CYS A 1 93 ? 5.398 2.219 0.067 1.00 79.81 93 CYS A CA 1
ATOM 754 C C . CYS A 1 93 ? 6.095 3.068 -0.996 1.00 79.81 93 CYS A C 1
ATOM 756 O O . CYS A 1 93 ? 6.230 2.650 -2.146 1.00 79.81 93 CYS A O 1
ATOM 758 N N . LYS A 1 94 ? 6.594 4.238 -0.591 1.00 84.06 94 LYS A N 1
ATOM 759 C CA . LYS A 1 94 ? 7.477 5.081 -1.402 1.00 84.06 94 LYS A CA 1
ATOM 760 C C . LYS A 1 94 ? 8.903 4.961 -0.859 1.00 84.06 94 LYS A C 1
ATOM 762 O O . LYS A 1 94 ? 9.182 5.473 0.223 1.00 84.06 94 LYS A O 1
ATOM 767 N N . PHE A 1 95 ? 9.776 4.256 -1.578 1.00 83.88 95 PHE A N 1
ATOM 768 C CA . PHE A 1 95 ? 11.178 4.056 -1.181 1.00 83.88 95 PHE A CA 1
ATOM 769 C C . PHE A 1 95 ? 12.174 4.859 -2.022 1.00 83.88 95 PHE A C 1
ATOM 771 O O . PHE A 1 95 ? 13.315 5.046 -1.592 1.00 83.88 95 PHE A O 1
ATOM 778 N N . ASP A 1 96 ? 11.733 5.346 -3.179 1.00 76.12 96 ASP A N 1
ATOM 779 C CA . ASP A 1 96 ? 12.444 6.283 -4.037 1.00 76.12 96 ASP A CA 1
ATOM 780 C C . ASP A 1 96 ? 12.541 7.667 -3.373 1.00 76.12 96 ASP A C 1
ATOM 782 O O . ASP A 1 96 ? 11.571 8.190 -2.808 1.00 76.12 96 ASP A O 1
ATOM 786 N N . ARG A 1 97 ? 13.740 8.255 -3.410 1.00 69.94 97 ARG A N 1
ATOM 787 C CA . ARG A 1 97 ? 14.031 9.584 -2.855 1.00 69.94 97 ARG A CA 1
ATOM 788 C C . ARG A 1 97 ? 14.056 10.645 -3.954 1.00 69.94 97 ARG A C 1
ATOM 790 O O . ARG A 1 97 ? 14.211 10.336 -5.130 1.00 69.94 97 ARG A O 1
ATOM 797 N N . LEU A 1 98 ? 13.920 11.907 -3.541 1.00 56.97 98 LEU A N 1
ATOM 798 C CA . LEU A 1 98 ? 14.279 13.046 -4.385 1.00 56.97 98 LEU A CA 1
ATOM 799 C C . LEU A 1 98 ? 15.800 13.026 -4.586 1.00 56.97 98 LEU A C 1
ATOM 801 O O . LEU A 1 98 ? 16.545 12.935 -3.611 1.00 56.97 98 LEU A O 1
ATOM 805 N N . LEU A 1 99 ? 16.233 13.062 -5.843 1.00 55.81 99 LEU A N 1
ATOM 806 C CA . LEU A 1 99 ? 17.641 13.032 -6.232 1.00 55.81 99 LEU A CA 1
ATOM 807 C C . LEU A 1 99 ? 18.216 14.458 -6.227 1.00 55.81 99 LEU A C 1
ATOM 809 O O . LEU A 1 99 ? 17.561 15.390 -6.693 1.00 55.81 99 LEU A O 1
ATOM 813 N N . TYR A 1 100 ? 19.433 14.621 -5.704 1.00 55.69 100 TYR A N 1
ATOM 814 C CA . TYR A 1 100 ? 20.216 15.861 -5.805 1.00 55.69 100 TYR A CA 1
ATOM 815 C C . TYR A 1 100 ? 21.093 15.829 -7.067 1.00 55.69 100 TYR A C 1
ATOM 817 O O . TYR A 1 100 ? 21.347 14.751 -7.605 1.00 55.69 100 TYR A O 1
ATOM 825 N N . ALA A 1 101 ? 21.571 16.990 -7.527 1.00 54.28 101 ALA A N 1
ATOM 826 C CA . ALA A 1 101 ? 22.299 17.131 -8.796 1.00 54.28 101 ALA A CA 1
ATOM 827 C C . ALA A 1 101 ? 23.497 16.166 -8.957 1.00 54.28 101 ALA A C 1
ATOM 829 O O . ALA A 1 101 ? 23.736 15.695 -10.064 1.00 54.28 101 ALA A O 1
ATOM 830 N N . ASP A 1 102 ? 24.166 15.799 -7.859 1.00 67.19 102 ASP A N 1
ATOM 831 C CA . ASP A 1 102 ? 25.368 14.948 -7.867 1.00 67.19 102 ASP A CA 1
ATOM 832 C C . ASP A 1 102 ? 25.103 13.468 -7.518 1.00 67.19 102 ASP A C 1
ATOM 834 O O . ASP A 1 102 ? 26.032 12.702 -7.264 1.00 67.19 102 ASP A O 1
ATOM 838 N N . SER A 1 103 ? 23.840 13.042 -7.438 1.00 74.50 103 SER A N 1
ATOM 839 C CA . SER A 1 103 ? 23.507 11.675 -7.010 1.00 74.50 103 SER A CA 1
ATOM 840 C C . SER A 1 103 ? 23.657 10.634 -8.130 1.00 74.50 103 SER A C 1
ATOM 842 O O . SER A 1 103 ? 23.210 10.840 -9.259 1.00 74.50 103 SER A O 1
ATOM 844 N N . ASP A 1 104 ? 24.248 9.474 -7.808 1.00 83.38 104 ASP A N 1
ATOM 845 C CA . ASP A 1 104 ? 24.267 8.309 -8.704 1.00 83.38 104 ASP A CA 1
ATOM 846 C C . ASP A 1 104 ? 22.858 7.711 -8.798 1.00 83.38 104 ASP A C 1
ATOM 848 O O . ASP A 1 104 ? 22.429 6.892 -7.979 1.00 83.38 104 ASP A O 1
ATOM 852 N N . VAL A 1 105 ? 22.145 8.130 -9.842 1.00 81.62 105 VAL A N 1
ATOM 853 C CA . VAL A 1 105 ? 20.771 7.724 -10.152 1.00 81.62 105 VAL A CA 1
ATOM 854 C C . VAL A 1 105 ? 20.613 6.201 -10.198 1.00 81.62 105 VAL A C 1
ATOM 856 O O . VAL A 1 105 ? 19.593 5.672 -9.755 1.00 81.62 105 VAL A O 1
ATOM 859 N N . GLU A 1 106 ? 21.606 5.467 -10.709 1.00 85.25 106 GLU A N 1
ATOM 860 C CA . GLU A 1 106 ? 21.502 4.013 -10.834 1.00 85.25 106 GLU A CA 1
ATOM 861 C C . GLU A 1 106 ? 21.755 3.300 -9.508 1.00 85.25 106 GLU A C 1
ATOM 863 O O . GLU A 1 106 ? 21.086 2.304 -9.218 1.00 85.25 106 GLU A O 1
ATOM 868 N N . ALA A 1 107 ? 22.700 3.782 -8.698 1.00 85.31 107 ALA A N 1
ATOM 869 C CA . ALA A 1 107 ? 22.906 3.247 -7.355 1.00 85.31 107 ALA A CA 1
ATOM 870 C C . ALA A 1 107 ? 21.688 3.496 -6.457 1.00 85.31 107 ALA A C 1
ATOM 872 O O . ALA A 1 107 ? 21.232 2.571 -5.778 1.00 85.31 107 ALA A O 1
ATOM 873 N N . GLU A 1 108 ? 21.114 4.698 -6.506 1.00 85.19 108 GLU A N 1
ATOM 874 C CA . GLU A 1 108 ? 19.897 5.042 -5.766 1.00 85.19 108 GLU A CA 1
ATOM 875 C C . GLU A 1 108 ? 18.698 4.205 -6.224 1.00 85.19 108 GLU A C 1
ATOM 877 O O . GLU A 1 108 ? 17.966 3.661 -5.394 1.00 85.19 108 GLU A O 1
ATOM 882 N N . HIS A 1 109 ? 18.537 4.003 -7.535 1.00 87.38 109 HIS A N 1
ATOM 883 C CA . HIS A 1 109 ? 17.504 3.115 -8.072 1.00 87.38 109 HIS A CA 1
ATOM 884 C C . HIS A 1 109 ? 17.657 1.678 -7.553 1.00 87.38 109 HIS A C 1
ATOM 886 O O . HIS A 1 109 ? 16.699 1.102 -7.035 1.00 87.38 109 HIS A O 1
ATOM 892 N N . ARG A 1 110 ? 18.869 1.103 -7.606 1.00 90.19 110 ARG A N 1
ATOM 893 C CA . ARG A 1 110 ? 19.136 -0.240 -7.050 1.00 90.19 110 ARG A CA 1
ATOM 894 C C . ARG A 1 110 ? 18.831 -0.311 -5.551 1.00 90.19 110 ARG A C 1
ATOM 896 O O . ARG A 1 110 ? 18.224 -1.281 -5.101 1.00 90.19 110 ARG A O 1
ATOM 903 N N . SER A 1 111 ? 19.207 0.719 -4.792 1.00 90.38 111 SER A N 1
ATOM 904 C CA . SER A 1 111 ? 18.928 0.830 -3.354 1.00 90.38 111 SER A CA 1
ATOM 905 C C . SER A 1 111 ? 17.423 0.878 -3.058 1.00 90.38 111 SER A C 1
ATOM 907 O O . SER A 1 111 ? 16.935 0.188 -2.159 1.00 90.38 111 SER A O 1
ATOM 909 N N . ALA A 1 112 ? 16.653 1.631 -3.847 1.00 89.50 112 ALA A N 1
ATOM 910 C CA . ALA A 1 112 ? 15.199 1.686 -3.721 1.00 89.50 112 ALA A CA 1
ATOM 911 C C . ALA A 1 112 ? 14.546 0.327 -4.023 1.00 89.50 112 ALA A C 1
ATOM 913 O O . ALA A 1 112 ? 13.716 -0.144 -3.241 1.00 89.50 112 ALA A O 1
ATOM 914 N N . VAL A 1 113 ? 14.958 -0.347 -5.103 1.00 93.44 113 VAL A N 1
ATOM 915 C CA . VAL A 1 113 ? 14.447 -1.686 -5.443 1.00 93.44 113 VAL A CA 1
ATOM 916 C C . VAL A 1 113 ? 14.779 -2.711 -4.357 1.00 93.44 113 VAL A C 1
ATOM 918 O O . VAL A 1 113 ? 13.915 -3.511 -4.000 1.00 93.44 113 VAL A O 1
ATOM 921 N N . ALA A 1 114 ? 15.967 -2.645 -3.749 1.00 94.69 114 ALA A N 1
ATOM 922 C CA . ALA A 1 114 ? 16.334 -3.516 -2.632 1.00 94.69 114 ALA A CA 1
ATOM 923 C C . ALA A 1 114 ? 15.397 -3.359 -1.416 1.00 94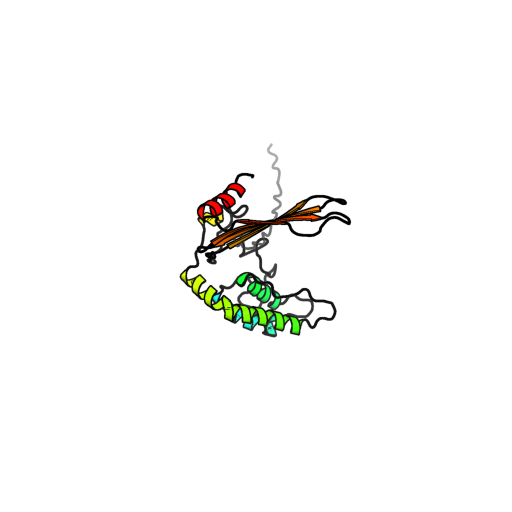.69 114 ALA A C 1
ATOM 925 O O . ALA A 1 114 ? 15.068 -4.346 -0.760 1.00 94.69 114 ALA A O 1
ATOM 926 N N . LYS A 1 115 ? 14.890 -2.149 -1.140 1.00 94.56 115 LYS A N 1
ATOM 927 C CA . LYS A 1 115 ? 13.893 -1.930 -0.075 1.00 94.56 115 LYS A CA 1
ATOM 928 C C . LYS A 1 115 ? 12.539 -2.548 -0.409 1.00 94.56 115 LYS A C 1
ATOM 930 O O . LYS A 1 115 ? 11.903 -3.121 0.473 1.00 94.56 115 LYS A O 1
ATOM 935 N N . TRP A 1 116 ? 12.099 -2.485 -1.669 1.00 94.88 116 TRP A N 1
ATOM 936 C CA . TRP A 1 116 ? 10.897 -3.214 -2.091 1.00 94.88 116 TRP A CA 1
ATOM 937 C C . TRP A 1 116 ? 11.091 -4.730 -2.034 1.00 94.88 116 TRP A C 1
ATOM 939 O O . TRP A 1 116 ? 10.159 -5.434 -1.648 1.00 94.88 116 TRP A O 1
ATOM 949 N N . GLN A 1 117 ? 12.286 -5.232 -2.350 1.00 97.00 117 GLN A N 1
ATOM 950 C CA . GLN A 1 117 ? 12.627 -6.643 -2.168 1.00 97.00 117 GLN A CA 1
ATOM 951 C C . GLN A 1 117 ? 12.537 -7.043 -0.688 1.00 97.00 117 GLN A C 1
ATOM 953 O O . GLN A 1 117 ? 11.848 -8.004 -0.357 1.00 97.00 117 GLN A O 1
ATOM 958 N N . GLN A 1 118 ? 13.130 -6.260 0.215 1.00 95.88 118 GLN A N 1
ATOM 959 C CA . GLN A 1 118 ? 13.030 -6.497 1.656 1.00 95.88 118 GLN A CA 1
ATOM 960 C C . GLN A 1 118 ? 11.574 -6.456 2.141 1.00 95.88 118 GLN A C 1
ATOM 962 O O . GLN A 1 118 ? 11.140 -7.338 2.880 1.00 95.88 118 GLN A O 1
ATOM 967 N N . TRP A 1 119 ? 10.796 -5.463 1.703 1.00 94.75 119 TRP A N 1
ATOM 968 C CA . TRP A 1 119 ? 9.367 -5.391 2.005 1.00 94.75 119 TRP A CA 1
ATOM 969 C C . TRP A 1 119 ? 8.625 -6.642 1.525 1.00 94.75 119 TRP A C 1
ATOM 971 O O . TRP A 1 119 ? 7.799 -7.182 2.260 1.00 94.75 119 TRP A O 1
ATOM 981 N N . TRP A 1 120 ? 8.926 -7.127 0.319 1.00 95.88 120 TRP A N 1
ATOM 982 C CA . TRP A 1 120 ? 8.305 -8.329 -0.225 1.00 95.88 120 TRP A CA 1
ATOM 983 C C . TRP A 1 120 ? 8.616 -9.563 0.620 1.00 95.88 120 TRP A C 1
ATOM 985 O O . TRP A 1 120 ? 7.714 -10.341 0.939 1.00 95.88 120 TRP A O 1
ATOM 995 N N . ASP A 1 121 ? 9.880 -9.724 1.002 1.00 95.31 121 ASP A N 1
ATOM 996 C CA . ASP A 1 121 ? 10.337 -10.873 1.773 1.00 95.31 121 ASP A CA 1
ATOM 997 C C . ASP A 1 121 ? 9.774 -10.893 3.196 1.00 95.31 121 ASP A C 1
ATOM 999 O O . ASP A 1 121 ? 9.422 -11.970 3.677 1.00 95.31 121 ASP A O 1
ATOM 1003 N N . VAL A 1 122 ? 9.639 -9.728 3.838 1.00 92.75 122 VAL A N 1
ATOM 1004 C CA . VAL A 1 122 ? 9.134 -9.615 5.216 1.00 92.75 122 VAL A CA 1
ATOM 1005 C C . VAL A 1 122 ? 7.603 -9.597 5.270 1.00 92.75 122 VAL A C 1
ATOM 1007 O O . VAL A 1 122 ? 7.011 -10.302 6.082 1.00 92.75 122 VAL A O 1
ATOM 1010 N N . TYR A 1 123 ? 6.953 -8.818 4.404 1.00 88.38 123 TYR A N 1
ATOM 1011 C CA . TYR A 1 123 ? 5.511 -8.549 4.469 1.00 88.38 123 TYR A CA 1
ATOM 1012 C C . TYR A 1 123 ? 4.765 -9.000 3.214 1.00 88.38 123 TYR A C 1
ATOM 1014 O O . TYR A 1 123 ? 3.717 -9.644 3.304 1.00 88.38 123 TYR A O 1
ATOM 1022 N N . GLY A 1 124 ? 5.292 -8.675 2.032 1.00 89.12 124 GLY A N 1
ATOM 1023 C CA . GLY A 1 124 ? 4.563 -8.809 0.772 1.00 89.12 124 GLY A CA 1
ATOM 1024 C C . GLY A 1 124 ? 4.105 -10.235 0.461 1.00 89.12 124 GLY A C 1
ATOM 1025 O O . GLY A 1 124 ? 2.963 -10.416 0.048 1.00 89.12 124 GLY A O 1
ATOM 1026 N N . LYS A 1 125 ? 4.923 -11.261 0.738 1.00 91.81 125 LYS A N 1
ATOM 1027 C CA . LYS A 1 125 ? 4.539 -12.677 0.544 1.00 91.81 125 LYS A CA 1
ATOM 1028 C C . LYS A 1 125 ? 3.322 -13.078 1.379 1.00 91.81 125 LYS A C 1
ATOM 1030 O O . LYS A 1 125 ? 2.404 -13.723 0.870 1.00 91.81 125 LYS A O 1
ATOM 1035 N N . GLN A 1 126 ? 3.319 -12.707 2.659 1.00 88.69 126 GLN A N 1
ATOM 1036 C CA . GLN A 1 126 ? 2.221 -13.021 3.575 1.00 88.69 126 GLN A CA 1
ATOM 1037 C C . GLN A 1 126 ? 0.962 -12.251 3.184 1.00 88.69 126 GLN A C 1
ATOM 1039 O O . GLN A 1 126 ? -0.125 -12.825 3.128 1.00 88.69 126 GLN A O 1
ATOM 1044 N N . TYR A 1 127 ? 1.127 -10.975 2.833 1.00 85.44 127 TYR A N 1
ATOM 1045 C CA . TYR A 1 127 ? 0.033 -10.139 2.367 1.00 85.44 127 TYR A CA 1
ATOM 1046 C C . TYR A 1 127 ? -0.563 -10.661 1.050 1.00 85.44 127 TYR A C 1
ATOM 1048 O O . TYR A 1 127 ? -1.778 -10.754 0.945 1.00 85.44 127 TYR A O 1
ATOM 1056 N N . ALA A 1 128 ? 0.251 -11.104 0.086 1.00 88.69 128 ALA A N 1
ATOM 1057 C CA . ALA A 1 128 ? -0.225 -11.712 -1.160 1.00 88.69 128 ALA A CA 1
ATOM 1058 C C . ALA A 1 128 ? -1.042 -12.990 -0.912 1.00 88.69 128 ALA A C 1
ATOM 1060 O O . ALA A 1 128 ? -2.093 -13.185 -1.523 1.00 88.69 128 ALA A O 1
ATOM 1061 N N . LYS A 1 129 ? -0.600 -13.838 0.026 1.00 88.50 129 LYS A N 1
ATOM 1062 C CA . LYS A 1 129 ? -1.360 -15.020 0.452 1.00 88.50 129 LYS A CA 1
ATOM 1063 C C . LYS A 1 129 ? -2.706 -14.622 1.069 1.00 88.50 129 LYS A C 1
ATOM 1065 O O . LYS A 1 129 ? -3.745 -15.082 0.603 1.00 88.50 129 LYS A O 1
ATOM 1070 N N . ALA A 1 130 ? -2.697 -13.725 2.055 1.00 85.12 130 ALA A N 1
ATOM 1071 C CA . ALA A 1 130 ? -3.915 -13.250 2.708 1.00 85.12 130 ALA A CA 1
ATOM 1072 C C . ALA A 1 130 ? -4.865 -12.546 1.725 1.00 85.12 130 ALA A C 1
ATOM 1074 O O . ALA A 1 130 ? -6.078 -12.693 1.820 1.00 85.12 130 ALA A O 1
ATOM 1075 N N . TYR A 1 131 ? -4.327 -11.818 0.749 1.00 84.62 131 TYR A N 1
ATOM 1076 C CA . TYR A 1 131 ? -5.085 -11.153 -0.303 1.00 84.62 131 TYR A CA 1
ATOM 1077 C C . TYR A 1 131 ? -5.809 -12.154 -1.210 1.00 84.62 131 TYR A C 1
ATOM 1079 O O . TYR A 1 131 ? -6.969 -11.933 -1.542 1.00 84.62 131 TYR A O 1
ATOM 1087 N N . ARG A 1 132 ? -5.175 -13.280 -1.564 1.00 85.06 132 ARG A N 1
ATOM 1088 C CA . ARG A 1 132 ? -5.840 -14.360 -2.313 1.00 85.06 132 ARG A CA 1
ATOM 1089 C C . ARG A 1 132 ? -6.942 -15.043 -1.509 1.00 85.06 132 ARG A C 1
ATOM 1091 O O . ARG A 1 132 ? -7.988 -15.358 -2.060 1.00 85.06 132 ARG A O 1
ATOM 1098 N N . GLU A 1 133 ? -6.699 -15.281 -0.225 1.00 87.19 133 GLU A N 1
ATOM 1099 C CA . GLU A 1 133 ? -7.620 -16.034 0.635 1.00 87.19 133 GLU A CA 1
ATOM 1100 C C . GLU A 1 133 ? -8.800 -15.185 1.130 1.00 87.19 133 GLU A C 1
ATOM 1102 O O . GLU A 1 133 ? -9.918 -15.680 1.253 1.00 87.19 133 GLU A O 1
ATOM 1107 N N . LYS A 1 134 ? -8.556 -13.907 1.436 1.00 86.31 134 LYS A N 1
ATOM 1108 C CA . LYS A 1 134 ? -9.501 -13.022 2.136 1.00 86.31 134 LYS A CA 1
ATOM 1109 C C . LYS A 1 134 ? -9.847 -11.744 1.368 1.00 86.31 134 LYS A C 1
ATOM 1111 O O . LYS A 1 134 ? -10.720 -11.001 1.817 1.00 86.31 134 LYS A O 1
ATOM 1116 N N . GLY A 1 135 ? -9.172 -11.449 0.256 1.00 85.50 135 GLY A N 1
ATOM 1117 C CA . GLY A 1 135 ? -9.427 -10.251 -0.542 1.00 85.50 135 GLY A CA 1
ATOM 1118 C C . GLY A 1 135 ? -10.835 -10.255 -1.130 1.00 85.50 135 GLY A C 1
ATOM 1119 O O . GLY A 1 135 ? -11.320 -11.274 -1.621 1.00 85.50 135 GLY A O 1
ATOM 1120 N N . LYS A 1 136 ? -11.509 -9.103 -1.078 1.00 86.12 136 LYS A N 1
ATOM 1121 C CA . LYS A 1 136 ? -12.893 -8.951 -1.550 1.00 86.12 136 LYS A CA 1
ATOM 1122 C C . LYS A 1 136 ? -13.044 -7.692 -2.387 1.00 86.12 136 LYS A C 1
ATOM 1124 O O . LYS A 1 136 ? -12.332 -6.711 -2.192 1.00 86.12 136 LYS A O 1
ATOM 1129 N N . ARG A 1 137 ? -13.996 -7.711 -3.316 1.00 84.38 137 ARG A N 1
ATOM 1130 C CA . ARG A 1 137 ? -14.458 -6.504 -4.010 1.00 84.38 137 ARG A CA 1
ATOM 1131 C C . ARG A 1 137 ? -15.650 -5.932 -3.252 1.00 84.38 137 ARG A C 1
ATOM 1133 O O . ARG A 1 137 ? -16.489 -6.686 -2.769 1.00 84.38 137 ARG A O 1
ATOM 1140 N N . TYR A 1 138 ? -15.728 -4.610 -3.169 1.00 85.19 138 TYR A N 1
ATOM 1141 C CA . TYR A 1 138 ? -16.741 -3.908 -2.379 1.00 85.19 138 TYR A CA 1
ATOM 1142 C C . TYR A 1 138 ? -17.595 -3.003 -3.270 1.00 85.19 138 TYR A C 1
ATOM 1144 O O . TYR A 1 138 ? -17.577 -1.787 -3.118 1.00 85.19 138 TYR A O 1
ATOM 1152 N N . ALA A 1 139 ? -18.335 -3.585 -4.218 1.00 86.19 139 ALA A N 1
ATOM 1153 C CA . ALA A 1 139 ? -19.082 -2.816 -5.220 1.00 86.19 139 ALA A CA 1
ATOM 1154 C C . ALA A 1 139 ? -20.130 -1.866 -4.609 1.00 86.19 139 ALA A C 1
ATOM 1156 O O . ALA A 1 139 ? -20.309 -0.752 -5.096 1.00 86.19 139 ALA A O 1
ATOM 1157 N N . ASP A 1 140 ? -20.796 -2.267 -3.525 1.00 87.19 140 ASP A N 1
ATOM 1158 C CA . ASP A 1 140 ? -21.798 -1.413 -2.880 1.00 87.19 140 ASP A CA 1
ATOM 1159 C C . ASP A 1 140 ? -21.171 -0.304 -2.036 1.00 87.19 140 ASP A C 1
ATOM 1161 O O . ASP A 1 140 ? -21.664 0.821 -2.042 1.00 87.19 140 ASP A O 1
ATOM 1165 N N . ALA A 1 141 ? -20.054 -0.582 -1.355 1.00 83.12 141 ALA A N 1
ATOM 1166 C CA . ALA A 1 141 ? -19.305 0.454 -0.644 1.00 83.12 141 ALA A CA 1
ATOM 1167 C C . ALA A 1 141 ? -18.645 1.436 -1.624 1.00 83.12 141 ALA A C 1
ATOM 1169 O O . ALA A 1 141 ? -18.604 2.632 -1.356 1.00 83.12 141 ALA A O 1
ATOM 1170 N N . TRP A 1 142 ? -18.200 0.952 -2.788 1.00 83.56 142 TRP A N 1
ATOM 1171 C CA . TRP A 1 142 ? -17.616 1.766 -3.854 1.00 83.56 142 TRP A CA 1
ATOM 1172 C C . TRP A 1 142 ? -18.545 2.904 -4.286 1.00 83.56 142 TRP A C 1
ATOM 1174 O O . TRP A 1 142 ? -18.124 4.054 -4.380 1.00 83.56 142 TRP A O 1
ATOM 1184 N N . LYS A 1 143 ? -19.841 2.608 -4.448 1.00 82.00 143 LYS A N 1
ATOM 1185 C CA . LYS A 1 143 ? -20.868 3.595 -4.824 1.00 82.00 143 LYS A CA 1
ATOM 1186 C C . LYS A 1 143 ? -21.071 4.702 -3.783 1.00 82.00 143 LYS A C 1
ATOM 1188 O O . LYS A 1 143 ? -21.657 5.730 -4.120 1.00 82.00 143 LYS A O 1
ATOM 1193 N N . LYS A 1 144 ? -20.631 4.489 -2.537 1.00 82.69 144 LYS A N 1
ATOM 1194 C CA . LYS A 1 144 ? -20.731 5.464 -1.441 1.00 82.69 144 LYS A CA 1
ATOM 1195 C C . LYS A 1 144 ? -19.548 6.433 -1.399 1.00 82.69 144 LYS A C 1
ATOM 1197 O O . LYS A 1 144 ? -19.642 7.450 -0.727 1.00 82.69 144 LYS A O 1
ATOM 1202 N N . ILE A 1 145 ? -18.452 6.145 -2.105 1.00 75.69 145 ILE A N 1
ATOM 1203 C CA . ILE A 1 145 ? -17.277 7.020 -2.117 1.00 75.69 145 ILE A CA 1
ATOM 1204 C C . ILE A 1 145 ? -17.603 8.284 -2.936 1.00 75.69 145 ILE A C 1
ATOM 1206 O O . ILE A 1 145 ? -18.008 8.165 -4.102 1.00 75.69 145 ILE A O 1
ATOM 1210 N N . PRO A 1 146 ? -17.420 9.498 -2.377 1.00 73.94 146 PRO A N 1
ATOM 1211 C CA . PRO A 1 146 ? -17.618 10.742 -3.114 1.00 73.94 146 PRO A CA 1
ATOM 1212 C C . PRO A 1 146 ? -16.808 10.765 -4.418 1.00 73.94 146 PRO A C 1
ATOM 1214 O O . PRO A 1 146 ? -15.620 10.452 -4.430 1.00 73.94 146 PRO A O 1
ATOM 1217 N N . GLY A 1 147 ? -17.459 11.098 -5.535 1.00 71.44 147 GLY A N 1
ATOM 1218 C CA . GLY A 1 147 ? -16.845 11.100 -6.871 1.00 71.44 147 GLY A CA 1
ATOM 1219 C C . GLY A 1 147 ? -16.773 9.735 -7.574 1.00 71.44 147 GLY A C 1
ATOM 1220 O O . GLY A 1 147 ? -16.562 9.699 -8.781 1.00 71.44 147 GLY A O 1
ATOM 1221 N N . ALA A 1 148 ? -17.026 8.621 -6.877 1.00 74.56 148 ALA A N 1
ATOM 1222 C CA . ALA A 1 148 ? -16.944 7.271 -7.447 1.00 74.56 148 ALA A CA 1
ATOM 1223 C C . ALA A 1 148 ? -18.294 6.682 -7.897 1.00 74.56 148 ALA A C 1
ATOM 1225 O O . ALA A 1 148 ? -18.322 5.653 -8.567 1.00 74.56 148 ALA A O 1
ATOM 1226 N N . LYS A 1 149 ? -19.419 7.321 -7.542 1.00 71.75 149 LYS A N 1
ATOM 1227 C CA . LYS A 1 149 ? -20.786 6.780 -7.699 1.00 71.75 149 LYS A CA 1
ATOM 1228 C C . LYS A 1 149 ? -21.117 6.259 -9.105 1.00 71.75 149 LYS A C 1
ATOM 1230 O O . LYS A 1 149 ? -21.808 5.251 -9.223 1.00 71.75 149 LYS A O 1
ATOM 1235 N N . ASN A 1 150 ? -20.628 6.935 -10.145 1.00 77.06 150 ASN A N 1
ATOM 1236 C CA . ASN A 1 150 ? -20.893 6.591 -11.548 1.00 77.06 150 ASN A CA 1
ATOM 1237 C C . ASN A 1 150 ? -19.731 5.843 -12.217 1.00 77.06 150 ASN A C 1
ATOM 1239 O O . ASN A 1 150 ? -19.772 5.602 -13.420 1.00 77.06 150 ASN A O 1
ATOM 1243 N N . LEU A 1 151 ? -18.690 5.502 -11.459 1.00 76.75 151 LEU A N 1
ATOM 1244 C CA . LEU A 1 151 ? -17.510 4.828 -11.977 1.00 76.75 151 LEU A CA 1
ATOM 1245 C C . LEU A 1 151 ? -17.576 3.333 -11.665 1.00 76.75 151 LEU A C 1
ATOM 1247 O O . LEU A 1 151 ? -18.041 2.947 -10.585 1.00 76.75 151 LEU A O 1
ATOM 1251 N N . PRO A 1 152 ? -17.096 2.473 -12.577 1.00 77.31 152 PRO A N 1
ATOM 1252 C CA . PRO A 1 152 ? -17.021 1.045 -12.317 1.00 77.31 152 PRO A CA 1
ATOM 1253 C C . PRO A 1 152 ? -16.150 0.778 -11.084 1.00 77.31 152 PRO A C 1
ATOM 1255 O O . PRO A 1 152 ? -15.094 1.384 -10.896 1.00 77.31 152 PRO A O 1
ATOM 1258 N N . CYS A 1 153 ? -16.604 -0.144 -10.234 1.00 76.88 153 CYS A N 1
ATOM 1259 C CA . CYS A 1 153 ? -15.802 -0.621 -9.112 1.00 76.88 153 CYS A CA 1
ATOM 1260 C C . CYS A 1 153 ? -14.534 -1.294 -9.654 1.00 76.88 153 CYS A C 1
ATOM 1262 O O . CYS A 1 153 ? -14.673 -2.167 -10.522 1.00 76.88 153 CYS A O 1
ATOM 1264 N N . PRO A 1 154 ? -13.345 -0.993 -9.094 1.00 74.12 154 PRO A N 1
ATOM 1265 C CA . PRO A 1 154 ? -12.098 -1.635 -9.487 1.00 74.12 154 PRO A CA 1
ATOM 1266 C C . PRO A 1 154 ? -12.218 -3.158 -9.583 1.00 74.12 154 PRO A C 1
ATOM 1268 O O . PRO A 1 154 ? -12.962 -3.806 -8.825 1.00 74.12 154 PRO A O 1
ATOM 1271 N N . THR A 1 155 ? -11.525 -3.728 -10.562 1.00 74.56 155 THR A N 1
ATOM 1272 C CA . THR A 1 155 ? -11.501 -5.164 -10.841 1.00 74.56 155 THR A CA 1
ATOM 1273 C C . THR A 1 155 ? -10.623 -5.906 -9.839 1.00 74.56 155 THR A C 1
ATOM 1275 O O . THR A 1 155 ? -10.918 -7.057 -9.504 1.00 74.56 155 THR A O 1
ATOM 1278 N N . TYR A 1 156 ? -9.609 -5.238 -9.281 1.00 69.94 156 TYR A N 1
ATOM 1279 C CA . TYR A 1 156 ? -8.761 -5.811 -8.241 1.00 69.94 156 TYR A CA 1
ATOM 1280 C C . TYR A 1 156 ? -9.490 -5.914 -6.880 1.00 69.94 156 TYR A C 1
ATOM 1282 O O . TYR A 1 156 ? -10.195 -4.986 -6.470 1.00 69.94 156 TYR A O 1
ATOM 1290 N N . PRO A 1 157 ? -9.348 -7.036 -6.145 1.00 75.06 157 PRO A N 1
ATOM 1291 C CA . PRO A 1 157 ? -9.843 -7.126 -4.774 1.00 75.06 157 PRO A CA 1
ATOM 1292 C C . PRO A 1 157 ? -9.099 -6.182 -3.817 1.00 75.06 157 PRO A C 1
ATOM 1294 O O . PRO A 1 157 ? -8.032 -5.657 -4.106 1.00 75.06 157 PRO A O 1
ATOM 1297 N N . ILE A 1 158 ? -9.670 -5.949 -2.640 1.00 76.00 158 ILE A N 1
ATOM 1298 C CA . ILE A 1 158 ? -9.045 -5.183 -1.563 1.00 76.00 158 ILE A CA 1
ATOM 1299 C C . ILE A 1 158 ? -9.047 -6.059 -0.314 1.00 76.00 158 ILE A C 1
ATOM 1301 O O . ILE A 1 158 ? -10.059 -6.674 0.034 1.00 76.00 158 ILE A O 1
ATOM 1305 N N . LEU A 1 159 ? -7.905 -6.106 0.367 1.00 78.75 159 LEU A N 1
ATOM 1306 C CA . LEU A 1 159 ? -7.807 -6.645 1.716 1.00 78.75 159 LEU A CA 1
ATOM 1307 C C . LEU A 1 159 ? -7.799 -5.467 2.690 1.00 78.75 159 LEU A C 1
ATOM 1309 O O . LEU A 1 159 ? -6.826 -4.712 2.731 1.00 78.75 159 LEU A O 1
ATOM 1313 N N . LEU A 1 160 ? -8.896 -5.293 3.427 1.00 75.81 160 LEU A N 1
ATOM 1314 C CA . LEU A 1 160 ? -8.958 -4.316 4.510 1.00 75.81 160 LEU A CA 1
ATOM 1315 C C . LEU A 1 160 ? -8.176 -4.876 5.704 1.00 75.81 160 LEU A C 1
ATOM 1317 O O . LEU A 1 160 ? -8.380 -6.044 6.048 1.00 75.81 160 LEU A O 1
ATOM 1321 N N . PRO A 1 161 ? -7.262 -4.101 6.306 1.00 73.38 161 PRO A N 1
ATOM 1322 C CA . PRO A 1 161 ? -6.539 -4.563 7.477 1.00 73.38 161 PRO A CA 1
ATOM 1323 C C . PRO A 1 161 ? -7.497 -4.671 8.671 1.00 73.38 161 PRO A C 1
ATOM 1325 O O . PRO A 1 161 ? -8.444 -3.896 8.795 1.00 73.38 161 PRO A O 1
ATOM 1328 N N . GLU A 1 162 ? -7.250 -5.641 9.553 1.00 76.38 162 GLU A N 1
ATOM 1329 C CA . GLU A 1 162 ? -8.027 -5.809 10.793 1.00 76.38 162 GLU A CA 1
ATOM 1330 C C . GLU A 1 162 ? -7.802 -4.641 11.763 1.00 76.38 162 GLU A C 1
ATOM 1332 O O . GLU A 1 162 ? -8.661 -4.342 12.590 1.00 76.38 162 GLU A O 1
ATOM 1337 N N . SER A 1 163 ? -6.664 -3.957 11.624 1.00 81.19 163 SER A N 1
ATOM 1338 C CA . SER A 1 163 ? -6.330 -2.737 12.342 1.00 81.19 163 SER A CA 1
ATOM 1339 C C . SER A 1 163 ? -6.076 -1.572 11.392 1.00 81.19 163 SER A C 1
ATOM 1341 O O . SER A 1 163 ? -5.534 -1.729 10.298 1.00 81.19 163 SER A O 1
ATOM 1343 N N . TRP A 1 164 ? -6.454 -0.375 11.811 1.00 81.38 164 TRP A N 1
ATOM 1344 C CA . TRP A 1 164 ? -6.209 0.854 11.070 1.00 81.38 164 TRP A CA 1
ATOM 1345 C C . TRP A 1 164 ? -5.939 1.992 12.043 1.00 81.38 164 TRP A C 1
ATOM 1347 O O . TRP A 1 164 ? -6.359 1.954 13.197 1.00 81.38 164 TRP A O 1
ATOM 1357 N N . SER A 1 165 ? -5.239 3.017 11.573 1.00 83.88 165 SER A N 1
ATOM 1358 C CA . SER A 1 165 ? -5.157 4.290 12.274 1.00 83.88 165 SER A CA 1
ATOM 1359 C C . SER A 1 165 ? -5.402 5.436 11.306 1.00 83.88 165 SER A C 1
ATOM 1361 O O . SER A 1 165 ? -5.084 5.358 10.117 1.00 83.88 165 SER A O 1
ATOM 1363 N N . THR A 1 166 ? -6.014 6.497 11.812 1.00 82.44 166 THR A N 1
ATOM 1364 C CA . THR A 1 166 ? -6.189 7.763 11.111 1.00 82.44 166 THR A CA 1
ATOM 1365 C C . THR A 1 166 ? -5.593 8.867 11.959 1.00 82.44 166 THR A C 1
ATOM 1367 O O . THR A 1 166 ? -5.710 8.844 13.182 1.00 82.44 166 THR A O 1
ATOM 1370 N N . LYS A 1 167 ? -4.940 9.828 11.311 1.00 86.56 167 LYS A N 1
ATOM 1371 C CA . LYS A 1 167 ? -4.366 10.995 11.967 1.00 86.56 167 LYS A CA 1
ATOM 1372 C C . LYS A 1 167 ? -4.862 12.251 11.270 1.00 86.56 167 LYS A C 1
ATOM 1374 O O . LYS A 1 167 ? -4.578 12.463 10.093 1.00 86.56 167 LYS A O 1
ATOM 1379 N N . LEU A 1 168 ? -5.565 13.086 12.018 1.00 82.88 168 LEU A N 1
ATOM 1380 C CA . LEU A 1 168 ? -5.967 14.427 11.625 1.00 82.88 168 LEU A CA 1
ATOM 1381 C C . LEU A 1 168 ? -4.962 15.419 12.201 1.00 82.88 168 LEU A C 1
ATOM 1383 O O . LEU A 1 168 ? -4.520 15.262 13.337 1.00 82.88 168 LEU A O 1
ATOM 1387 N N . SER A 1 169 ? -4.580 16.421 11.415 1.00 85.25 169 SER A N 1
ATOM 1388 C CA . SER A 1 169 ? -3.709 17.505 11.862 1.00 85.25 169 SER A CA 1
ATOM 1389 C C . SER A 1 169 ? -4.349 18.833 11.495 1.00 85.25 169 SER A C 1
ATOM 1391 O O . SER A 1 169 ? -4.684 19.069 10.334 1.00 85.25 169 SER A O 1
ATOM 1393 N N . PHE A 1 170 ? -4.524 19.679 12.501 1.00 84.06 170 PHE A N 1
ATOM 1394 C CA . PHE A 1 170 ? -5.029 21.031 12.389 1.00 84.06 170 PHE A CA 1
ATOM 1395 C C . PHE A 1 170 ? -3.899 21.988 12.727 1.00 84.06 170 PHE A C 1
ATOM 1397 O O . PHE A 1 170 ? -3.182 21.815 13.712 1.00 84.06 170 PHE A O 1
ATOM 1404 N N . ARG A 1 171 ? -3.755 23.017 11.902 1.00 83.88 171 ARG A N 1
ATOM 1405 C CA . ARG A 1 171 ? -2.868 24.138 12.176 1.00 83.88 171 ARG A CA 1
ATOM 1406 C C . ARG A 1 171 ? -3.675 25.412 12.018 1.00 83.88 171 ARG A C 1
ATOM 1408 O O . ARG A 1 171 ? -4.214 25.659 10.941 1.00 83.88 171 ARG A O 1
ATOM 1415 N N . SER A 1 172 ? -3.771 26.192 13.083 1.00 79.75 172 SER A N 1
ATOM 1416 C CA . SER A 1 172 ? -4.537 27.435 13.118 1.00 79.75 172 SER A CA 1
ATOM 1417 C C . SER A 1 172 ? -3.732 28.550 13.779 1.00 79.75 172 SER A C 1
ATOM 1419 O O . SER A 1 172 ? -2.850 28.297 14.596 1.00 79.75 172 SER A O 1
ATOM 1421 N N . GLY A 1 173 ? -4.019 29.793 13.398 1.00 74.19 173 GLY A N 1
ATOM 1422 C CA . GLY A 1 173 ? -3.333 30.978 13.911 1.00 74.19 173 GLY A CA 1
ATOM 1423 C C . GLY A 1 173 ? -2.370 31.619 12.913 1.00 74.19 173 GLY A C 1
ATOM 1424 O O . GLY A 1 173 ? -2.116 31.093 11.830 1.00 74.19 173 GLY A O 1
ATOM 1425 N N . ASP A 1 174 ? -1.866 32.786 13.300 1.00 67.12 174 ASP A N 1
ATOM 1426 C CA . ASP A 1 174 ? -0.973 33.640 12.514 1.00 67.12 174 ASP A CA 1
ATOM 1427 C C . ASP A 1 174 ? 0.101 34.263 13.427 1.00 67.12 174 ASP A C 1
ATOM 1429 O O . ASP A 1 174 ? -0.013 34.098 14.642 1.00 67.12 174 ASP A O 1
ATOM 1433 N N . TYR A 1 175 ? 1.116 34.926 12.843 1.00 57.12 175 TYR A N 1
ATOM 1434 C CA . TYR A 1 175 ? 2.326 35.634 13.343 1.00 57.12 175 TYR A CA 1
ATOM 1435 C C . TYR A 1 175 ? 2.682 35.714 14.857 1.00 57.12 175 TYR A C 1
ATOM 1437 O O . TYR A 1 175 ? 3.856 35.906 15.166 1.00 57.12 175 TYR A O 1
ATOM 1445 N N . GLY A 1 176 ? 1.756 35.578 15.809 1.00 58.81 176 GLY A N 1
ATOM 1446 C CA . GLY A 1 176 ? 1.983 35.588 17.261 1.00 58.81 176 GLY A CA 1
ATOM 1447 C C . GLY A 1 176 ? 1.486 34.359 18.042 1.00 58.81 176 GLY A C 1
ATOM 1448 O O . GLY A 1 176 ? 1.721 34.297 19.247 1.00 58.81 176 GLY A O 1
ATOM 1449 N N . GLY A 1 177 ? 0.826 33.385 17.406 1.00 66.56 177 GLY A N 1
ATOM 1450 C CA . GLY A 1 177 ? 0.324 32.196 18.104 1.00 66.56 177 GLY A CA 1
ATOM 1451 C C . GLY A 1 177 ? -0.198 31.132 17.150 1.00 66.56 177 GLY A C 1
ATOM 1452 O O . GLY A 1 177 ? -1.353 31.188 16.736 1.00 66.56 177 GLY A O 1
ATOM 1453 N N . ILE A 1 178 ? 0.651 30.165 16.799 1.00 77.56 178 ILE A N 1
ATOM 1454 C CA . ILE A 1 178 ? 0.250 29.019 15.972 1.00 77.56 178 ILE A CA 1
ATOM 1455 C C . ILE A 1 178 ? -0.167 27.891 16.904 1.00 77.56 178 ILE A C 1
ATOM 1457 O O . ILE A 1 178 ? 0.657 27.381 17.656 1.00 77.56 178 ILE A O 1
ATOM 1461 N N . VAL A 1 179 ? -1.416 27.457 16.824 1.00 78.88 179 VAL A N 1
ATOM 1462 C CA . VAL A 1 179 ? -1.871 26.232 17.474 1.00 78.88 179 VAL A CA 1
ATOM 1463 C C . VAL A 1 179 ? -1.757 25.094 16.476 1.00 78.88 179 VAL A C 1
ATOM 1465 O O . VAL A 1 179 ? -2.294 25.152 15.369 1.00 78.88 179 VAL A O 1
ATOM 1468 N N . GLU A 1 180 ? -1.042 24.052 16.873 1.00 85.88 180 GLU A N 1
ATOM 1469 C CA . GLU A 1 180 ? -1.053 22.782 16.166 1.00 85.88 180 GLU A CA 1
ATOM 1470 C C . GLU A 1 180 ? -1.750 21.752 17.035 1.00 85.88 180 GLU A C 1
ATOM 1472 O O . GLU A 1 180 ? -1.405 21.572 18.201 1.00 85.88 180 GLU A O 1
ATOM 1477 N N . GLU A 1 181 ? -2.717 21.066 16.451 1.00 86.88 181 GLU A N 1
ATOM 1478 C CA . GLU A 1 181 ? -3.452 19.981 17.076 1.00 86.88 181 GLU A CA 1
ATOM 1479 C C . GLU A 1 181 ? -3.383 18.763 16.167 1.00 86.88 181 GLU A C 1
ATOM 1481 O O . GLU A 1 181 ? -3.519 18.850 14.948 1.00 86.88 181 GLU A O 1
ATOM 1486 N N . GLU A 1 182 ? -3.163 17.603 16.761 1.00 90.69 182 GLU A N 1
ATOM 1487 C CA . GLU A 1 182 ? -3.192 16.338 16.064 1.00 90.69 182 GLU A CA 1
ATOM 1488 C C . GLU A 1 182 ? -4.047 15.343 16.832 1.00 90.69 182 GLU A C 1
ATOM 1490 O O . GLU A 1 182 ? -3.877 15.162 18.036 1.00 90.69 182 GLU A O 1
ATOM 1495 N N . ILE A 1 183 ? -4.944 14.676 16.115 1.00 88.06 183 ILE A N 1
ATOM 1496 C CA . ILE A 1 183 ? -5.837 13.657 16.654 1.00 88.06 183 ILE A CA 1
ATOM 1497 C C . ILE A 1 183 ? -5.562 12.365 15.893 1.00 88.06 183 ILE A C 1
ATOM 1499 O O . ILE A 1 183 ? -5.772 12.294 14.686 1.00 88.06 183 ILE A O 1
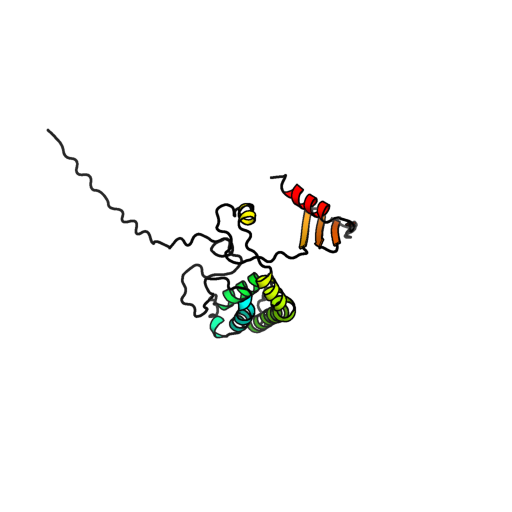ATOM 1503 N N . GLU A 1 184 ? -5.064 11.353 16.588 1.00 90.25 184 GLU A N 1
ATOM 1504 C CA . GLU A 1 184 ? -4.793 10.018 16.077 1.00 90.25 184 GLU A CA 1
ATOM 1505 C C . GLU A 1 184 ? -5.791 9.028 16.684 1.00 90.25 184 GLU A C 1
ATOM 1507 O O . GLU A 1 184 ? -5.789 8.803 17.892 1.00 90.25 184 GLU A O 1
ATOM 1512 N N . LEU A 1 185 ? -6.625 8.417 15.850 1.00 88.25 185 LEU A N 1
ATOM 1513 C CA . LEU A 1 185 ? -7.520 7.333 16.240 1.00 88.25 185 LEU A CA 1
ATOM 1514 C C . LEU A 1 185 ? -6.985 6.028 15.656 1.00 88.25 185 LEU A C 1
ATOM 1516 O O . LEU A 1 185 ? -6.807 5.923 14.444 1.00 88.25 185 LEU A O 1
ATOM 1520 N N . SER A 1 186 ? -6.751 5.042 16.511 1.00 87.94 186 SER A N 1
ATOM 1521 C CA . SER A 1 186 ? -6.268 3.710 16.156 1.00 87.94 186 SER A CA 1
ATOM 1522 C C . SER A 1 186 ? -7.297 2.674 16.579 1.00 87.94 186 SER A C 1
ATOM 1524 O O . SER A 1 186 ? -7.697 2.644 17.738 1.00 87.94 186 SER A O 1
ATOM 1526 N N . ALA A 1 187 ? -7.692 1.798 15.664 1.00 84.38 187 ALA A N 1
ATOM 1527 C CA . ALA A 1 187 ? -8.585 0.684 15.933 1.00 84.38 187 ALA A CA 1
ATOM 1528 C C . ALA A 1 187 ? -7.874 -0.630 15.625 1.00 84.38 187 ALA A C 1
ATOM 1530 O O . ALA A 1 187 ? -7.275 -0.791 14.562 1.00 84.38 187 ALA A O 1
ATOM 1531 N N . SER A 1 188 ? -7.964 -1.589 16.536 1.00 83.00 188 SER A N 1
ATOM 1532 C CA . SER A 1 188 ? -7.541 -2.969 16.320 1.00 83.00 188 SER A CA 1
ATOM 1533 C C . SER A 1 188 ? -8.449 -3.913 17.110 1.00 83.00 188 SER A C 1
ATOM 1535 O O . SER A 1 188 ? -9.105 -3.465 18.053 1.00 83.00 188 SER A O 1
ATOM 1537 N N . PRO A 1 189 ? -8.479 -5.217 16.786 1.00 78.06 189 PRO A N 1
ATOM 1538 C CA . PRO A 1 189 ? -9.255 -6.185 17.559 1.00 78.06 189 PRO A CA 1
ATOM 1539 C C . PRO A 1 189 ? -8.824 -6.282 19.031 1.00 78.06 189 PRO A C 1
ATOM 1541 O O . PRO A 1 189 ? -9.608 -6.714 19.867 1.00 78.06 189 PRO A O 1
ATOM 1544 N N . GLN A 1 190 ? -7.578 -5.913 19.346 1.00 82.06 190 GLN A N 1
ATOM 1545 C CA . GLN A 1 190 ? -7.010 -5.998 20.693 1.00 82.06 190 GLN A CA 1
ATOM 1546 C C . GLN A 1 190 ? -7.177 -4.703 21.493 1.00 82.06 190 GLN A C 1
ATOM 1548 O O . GLN A 1 190 ? -7.244 -4.750 22.717 1.00 82.06 190 GLN A O 1
ATOM 1553 N N . LEU A 1 191 ? -7.186 -3.556 20.813 1.00 81.62 191 LEU A N 1
ATOM 1554 C CA . LEU A 1 191 ? -7.156 -2.241 21.442 1.00 81.62 191 LEU A CA 1
ATOM 1555 C C . LEU A 1 191 ? -7.670 -1.171 20.479 1.00 81.62 191 LEU A C 1
ATOM 1557 O O . LEU A 1 191 ? -7.213 -1.103 19.332 1.00 81.62 191 LEU A O 1
ATOM 1561 N N . CYS A 1 192 ? -8.541 -0.291 20.966 1.00 86.19 192 CYS A N 1
ATOM 1562 C CA . CYS A 1 192 ? -8.815 0.980 20.309 1.00 86.19 192 CYS A CA 1
ATOM 1563 C C . CYS A 1 192 ? -8.271 2.125 21.170 1.00 86.19 192 CYS A C 1
ATOM 1565 O O . CYS A 1 192 ? -8.371 2.107 22.394 1.00 86.19 192 CYS A O 1
ATOM 1567 N N . ARG A 1 193 ? -7.644 3.101 20.519 1.00 88.56 193 ARG A N 1
ATOM 1568 C CA . ARG A 1 193 ? -6.967 4.230 21.155 1.00 88.56 193 ARG A CA 1
ATOM 1569 C C . ARG A 1 193 ? -7.335 5.513 20.437 1.00 88.56 193 ARG A C 1
ATOM 1571 O O . ARG A 1 193 ? -7.267 5.567 19.212 1.00 88.56 193 ARG A O 1
ATOM 1578 N N . LEU A 1 194 ? -7.577 6.567 21.201 1.00 88.44 194 LEU A N 1
ATOM 1579 C CA . LEU A 1 194 ? -7.574 7.939 20.719 1.00 88.44 194 LEU A CA 1
ATOM 1580 C C . LEU A 1 194 ? -6.423 8.669 21.396 1.00 88.44 194 LEU A C 1
ATOM 1582 O O . LEU A 1 194 ? -6.299 8.672 22.616 1.00 88.44 194 LEU A O 1
ATOM 1586 N N . LYS A 1 195 ? -5.564 9.288 20.601 1.00 91.06 195 LYS A N 1
ATOM 1587 C CA . LYS A 1 195 ? -4.524 10.186 21.077 1.00 91.06 195 LYS A CA 1
ATOM 1588 C C . LYS A 1 195 ? -4.784 11.559 20.503 1.00 91.06 195 LYS A C 1
ATOM 1590 O O . LYS A 1 195 ? -4.841 11.724 19.291 1.00 91.06 195 LYS A O 1
ATOM 1595 N N . ARG A 1 196 ? -4.876 12.554 21.366 1.00 88.81 196 ARG A N 1
ATOM 1596 C CA . ARG A 1 196 ? -4.888 13.955 20.982 1.00 88.81 196 ARG A CA 1
ATOM 1597 C C . ARG A 1 196 ? -3.616 14.590 21.502 1.00 88.81 196 ARG A C 1
ATOM 1599 O O . ARG A 1 196 ? -3.224 14.378 22.642 1.00 88.81 196 ARG A O 1
ATOM 1606 N N . ARG A 1 197 ? -2.929 15.353 20.668 1.00 90.19 197 ARG A N 1
ATOM 1607 C CA . ARG A 1 197 ? -1.821 16.184 21.122 1.00 90.19 197 ARG A CA 1
ATOM 1608 C C . ARG A 1 197 ? -1.951 17.569 20.548 1.00 90.19 197 ARG A C 1
ATOM 1610 O O . ARG A 1 197 ? -2.308 17.719 19.386 1.00 90.19 197 ARG A O 1
ATOM 1617 N N . TYR A 1 198 ? -1.652 18.569 21.352 1.00 87.50 198 TYR A N 1
ATOM 1618 C CA . TYR A 1 198 ? -1.684 19.947 20.906 1.00 87.50 198 TYR A CA 1
ATOM 1619 C C . TYR A 1 198 ? -0.491 20.712 21.457 1.00 87.50 198 TYR A C 1
ATOM 1621 O O . TYR A 1 198 ? 0.060 20.383 22.508 1.00 87.50 198 TYR A O 1
ATOM 1629 N N . ARG A 1 199 ? -0.072 21.729 20.720 1.00 84.12 199 ARG A N 1
ATOM 1630 C CA . ARG A 1 199 ? 0.925 22.694 21.164 1.00 84.12 199 ARG A CA 1
ATOM 1631 C C . ARG A 1 199 ? 0.521 24.078 20.704 1.00 84.12 199 ARG A C 1
ATOM 1633 O O . ARG A 1 199 ? -0.066 24.243 19.636 1.00 84.12 199 ARG A O 1
ATOM 1640 N N . ILE A 1 200 ? 0.871 25.066 21.509 1.00 75.94 200 ILE A N 1
ATOM 1641 C CA . ILE A 1 200 ? 0.687 26.472 21.180 1.00 75.94 200 ILE A CA 1
ATOM 1642 C C . ILE A 1 200 ? 2.085 27.033 20.956 1.00 75.94 200 ILE A C 1
ATOM 1644 O O . ILE A 1 200 ? 2.844 27.238 21.896 1.00 75.94 200 ILE A O 1
ATOM 1648 N N . GLY A 1 201 ? 2.447 27.224 19.693 1.00 67.06 201 GLY A N 1
ATOM 1649 C CA . GLY A 1 201 ? 3.667 27.901 19.298 1.00 67.06 201 GLY A CA 1
ATOM 1650 C C . GLY A 1 201 ? 3.590 29.360 19.716 1.00 67.06 201 GLY A C 1
ATOM 1651 O O . GLY A 1 201 ? 2.959 30.172 19.040 1.00 67.06 201 GLY A O 1
ATOM 1652 N N . HIS A 1 202 ? 4.239 29.683 20.826 1.00 56.31 202 HIS A N 1
ATOM 1653 C CA . HIS A 1 202 ? 4.503 31.052 21.224 1.00 56.31 202 HIS A CA 1
ATOM 1654 C C . HIS A 1 202 ? 5.786 31.538 20.544 1.00 56.31 202 HIS A C 1
ATOM 1656 O O . HIS A 1 202 ? 6.818 30.863 20.560 1.00 56.31 202 HIS A O 1
ATOM 1662 N N . GLY A 1 203 ? 5.739 32.756 19.999 1.00 54.12 203 GLY A N 1
ATOM 1663 C CA . GLY A 1 203 ? 6.949 33.568 19.911 1.00 54.12 203 GLY A CA 1
ATOM 1664 C C . GLY A 1 203 ? 7.638 33.594 21.281 1.00 54.12 203 GLY A C 1
ATOM 1665 O O . GLY A 1 203 ? 6.979 33.543 22.319 1.00 54.12 203 GLY A O 1
ATOM 1666 N N . TRP A 1 204 ? 8.966 33.587 21.275 1.00 42.56 204 TRP A N 1
ATOM 1667 C CA . TRP A 1 204 ? 9.807 33.470 22.469 1.00 42.56 204 TRP A CA 1
ATOM 1668 C C . TRP A 1 204 ? 9.322 34.373 23.633 1.00 42.56 204 TRP A C 1
ATOM 1670 O O . TRP A 1 204 ? 9.065 35.550 23.375 1.00 42.56 204 TRP A O 1
ATOM 1680 N N . PRO A 1 205 ? 9.221 33.892 24.895 1.00 48.62 205 PRO A N 1
ATOM 1681 C CA . PRO A 1 205 ? 9.615 32.589 25.431 1.00 48.62 205 PRO A CA 1
ATOM 1682 C C . PRO A 1 205 ? 8.386 31.786 25.910 1.00 48.62 205 PRO A C 1
ATOM 1684 O O . PRO A 1 205 ? 8.128 31.703 27.109 1.00 48.62 205 PRO A O 1
ATOM 1687 N N . GLY A 1 206 ? 7.596 31.208 25.003 1.00 48.19 206 GLY A N 1
ATOM 1688 C CA . GLY A 1 206 ? 6.513 30.289 25.380 1.00 48.19 206 GLY A CA 1
ATOM 1689 C C . GLY A 1 206 ? 6.726 28.894 24.793 1.00 48.19 206 GLY A C 1
ATOM 1690 O O . GLY A 1 206 ? 7.220 28.748 23.677 1.00 48.19 206 GLY A O 1
ATOM 1691 N N . GLY A 1 207 ? 6.423 27.876 25.600 1.00 56.28 207 GLY A N 1
ATOM 1692 C CA . GLY A 1 207 ? 6.845 26.489 25.404 1.00 56.28 207 GLY A CA 1
ATOM 1693 C C . GLY A 1 207 ? 6.425 25.867 24.072 1.00 56.28 207 GLY A C 1
ATOM 1694 O O . GLY A 1 207 ? 5.293 25.998 23.621 1.00 56.28 207 GLY A O 1
ATOM 1695 N N . THR A 1 208 ? 7.364 25.140 23.470 1.00 61.59 208 THR A N 1
ATOM 1696 C CA . THR A 1 208 ? 7.221 24.370 22.223 1.00 61.59 208 THR A CA 1
ATOM 1697 C C . THR A 1 208 ? 6.698 22.948 22.434 1.00 61.59 208 THR A C 1
ATOM 1699 O O . THR A 1 208 ? 6.593 22.179 21.471 1.00 61.59 208 THR A O 1
ATOM 1702 N N . ASP A 1 209 ? 6.432 22.578 23.685 1.00 78.19 209 ASP A N 1
ATOM 1703 C CA . ASP A 1 209 ? 6.191 21.197 24.079 1.00 78.19 209 ASP A CA 1
ATOM 1704 C C . ASP A 1 209 ? 4.763 20.761 23.759 1.00 78.19 209 ASP A C 1
ATOM 1706 O O . ASP A 1 209 ? 3.795 21.510 23.889 1.00 78.19 209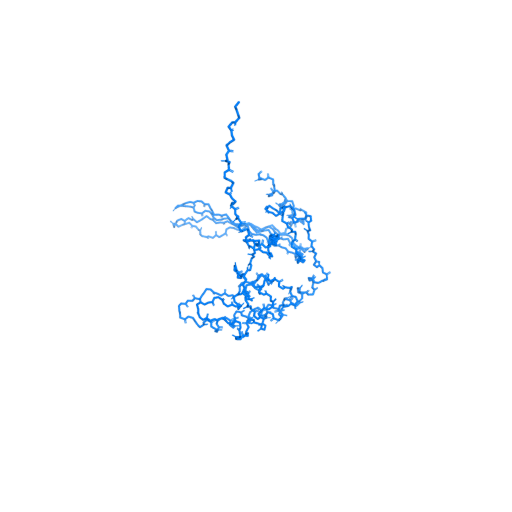 ASP A O 1
ATOM 1710 N N . TRP A 1 210 ? 4.643 19.512 23.321 1.00 82.19 210 TRP A N 1
ATOM 1711 C CA . TRP A 1 210 ? 3.355 18.891 23.059 1.00 82.19 210 TRP A CA 1
ATOM 1712 C C . TRP A 1 210 ? 2.680 18.507 24.371 1.00 82.19 210 TRP A C 1
ATOM 1714 O O . TRP A 1 210 ? 3.208 17.692 25.130 1.00 82.19 210 TRP A O 1
ATOM 1724 N N . VAL A 1 211 ? 1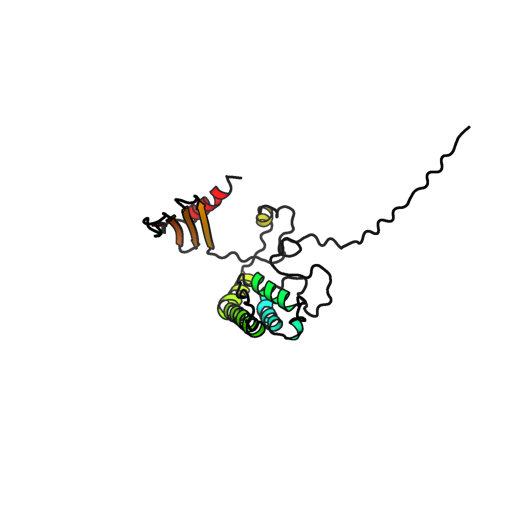.469 19.010 24.582 1.00 86.50 211 VAL A N 1
ATOM 1725 C CA . VAL A 1 211 ? 0.541 18.444 25.560 1.00 86.50 211 VAL A CA 1
ATOM 1726 C C . VAL A 1 211 ? -0.111 17.222 24.919 1.00 86.50 211 VAL A C 1
ATOM 1728 O O . VAL A 1 211 ? -0.528 17.282 23.763 1.00 86.50 211 VAL A O 1
ATOM 1731 N N . ASN A 1 212 ? -0.153 16.100 25.639 1.00 90.81 212 ASN A N 1
ATOM 1732 C CA . ASN A 1 212 ? -0.711 14.841 25.148 1.00 90.81 212 ASN A CA 1
ATOM 1733 C C . ASN A 1 212 ? -1.894 14.418 26.025 1.00 90.81 212 ASN A C 1
ATOM 1735 O O . ASN A 1 212 ? -1.786 14.406 27.248 1.00 90.81 212 ASN A O 1
ATOM 1739 N N . GLU A 1 213 ? -2.975 14.012 25.376 1.00 88.56 213 GLU A N 1
ATOM 1740 C CA . GLU A 1 213 ? -4.155 13.374 25.947 1.00 88.56 213 GLU A CA 1
ATOM 1741 C C . GLU A 1 213 ? -4.291 12.001 25.268 1.00 88.56 213 GLU A C 1
ATOM 1743 O O . GLU A 1 213 ? -4.266 11.899 24.038 1.00 88.56 213 GLU A O 1
ATOM 1748 N N . GLU A 1 214 ? -4.373 10.925 26.049 1.00 89.00 214 GLU A N 1
ATOM 1749 C CA . GLU A 1 214 ? -4.486 9.557 25.531 1.00 89.00 214 GLU A CA 1
ATOM 1750 C C . GLU A 1 214 ? -5.643 8.827 26.216 1.00 89.00 214 GLU A C 1
ATOM 1752 O O . GLU A 1 214 ? -5.703 8.759 27.442 1.00 89.00 214 GLU A O 1
ATOM 1757 N N . TRP A 1 215 ? -6.523 8.242 25.407 1.00 87.69 215 TRP A N 1
ATOM 1758 C CA . TRP A 1 215 ? -7.596 7.345 25.825 1.00 87.69 215 TRP A CA 1
ATOM 1759 C C . TRP A 1 215 ? -7.328 5.973 25.213 1.00 87.69 215 TRP A C 1
ATOM 1761 O O . TRP A 1 215 ? -7.257 5.839 23.990 1.00 87.69 215 TRP A O 1
ATOM 1771 N N . ASN A 1 216 ? -7.137 4.964 26.062 1.00 85.06 216 ASN A N 1
ATOM 1772 C CA . ASN A 1 216 ? -6.747 3.602 25.667 1.00 85.06 216 ASN A CA 1
ATOM 1773 C C . ASN A 1 216 ? -7.828 2.558 26.000 1.00 85.06 216 ASN A C 1
ATOM 1775 O O . ASN A 1 216 ? -7.597 1.362 25.870 1.00 85.06 216 ASN A O 1
ATOM 1779 N N . ASP A 1 217 ? -8.987 2.998 26.470 1.00 80.25 217 ASP A N 1
ATOM 1780 C CA . ASP A 1 217 ? -10.113 2.184 26.925 1.00 80.25 217 ASP A CA 1
ATOM 1781 C C . ASP A 1 217 ? -11.320 2.257 25.979 1.00 80.25 217 ASP A C 1
ATOM 1783 O O . ASP A 1 217 ? -12.384 1.729 26.295 1.00 80.25 217 ASP A O 1
ATOM 1787 N N . LEU A 1 218 ? -11.149 2.861 24.798 1.00 79.69 218 LEU A N 1
ATOM 1788 C CA . LEU A 1 218 ? -12.206 2.932 23.797 1.00 79.69 218 LEU A CA 1
ATOM 1789 C C . LEU A 1 218 ? -12.608 1.532 23.336 1.00 79.69 218 LEU A C 1
ATOM 1791 O O . LEU A 1 218 ? -11.780 0.698 22.954 1.00 79.69 218 LEU A O 1
ATOM 1795 N N . THR A 1 219 ? -13.910 1.297 23.293 1.00 81.00 219 THR A N 1
ATOM 1796 C CA . THR A 1 219 ? -14.475 0.116 22.658 1.00 81.00 219 THR A CA 1
ATOM 1797 C C . THR A 1 219 ? -14.448 0.259 21.136 1.00 81.00 219 THR A C 1
ATOM 1799 O O . THR A 1 219 ? -14.389 1.353 20.560 1.00 81.00 219 THR A O 1
ATOM 1802 N N . TYR A 1 220 ? -14.543 -0.878 20.443 1.00 72.88 220 TYR A N 1
ATOM 1803 C CA . TYR A 1 220 ? -14.670 -0.885 18.986 1.00 72.88 220 TYR A CA 1
ATOM 1804 C C . TYR A 1 220 ? -15.937 -0.148 18.519 1.00 72.88 220 TYR A C 1
ATOM 1806 O O . TYR A 1 220 ? -15.901 0.535 17.501 1.00 72.88 220 TYR A O 1
ATOM 1814 N N . ALA A 1 221 ? -17.038 -0.239 19.276 1.00 76.56 221 ALA A N 1
ATOM 1815 C CA . ALA A 1 221 ? -18.293 0.442 18.958 1.00 76.56 221 ALA A CA 1
ATOM 1816 C C . ALA A 1 221 ? -18.157 1.972 19.042 1.00 76.56 221 ALA A C 1
ATOM 1818 O O . ALA A 1 221 ? -18.498 2.657 18.081 1.00 76.56 221 ALA A O 1
ATOM 1819 N N . GLU A 1 222 ? -17.574 2.496 20.125 1.00 78.00 222 GLU A N 1
ATOM 1820 C CA . GLU A 1 222 ? -17.306 3.937 20.283 1.00 78.00 222 GLU A CA 1
ATOM 1821 C C . GLU A 1 222 ? -16.373 4.455 19.180 1.00 78.00 222 GLU A C 1
ATOM 1823 O O . GLU A 1 222 ? -16.580 5.523 18.609 1.00 78.00 222 GLU A O 1
ATOM 1828 N N . THR A 1 223 ? -15.379 3.650 18.802 1.00 76.44 223 THR A N 1
ATOM 1829 C CA . THR A 1 223 ? -14.447 3.976 17.715 1.00 76.44 223 THR A CA 1
ATOM 1830 C C . THR A 1 223 ? -15.142 4.074 16.352 1.00 76.44 223 THR A C 1
ATOM 1832 O O . THR A 1 223 ? -14.805 4.942 15.546 1.00 76.44 223 THR A O 1
ATOM 1835 N N . GLN A 1 224 ? -16.125 3.210 16.081 1.00 69.19 224 GLN A N 1
ATOM 1836 C CA . GLN A 1 224 ? -16.942 3.283 14.865 1.00 69.19 224 GLN A CA 1
ATOM 1837 C C . GLN A 1 224 ? -17.888 4.493 14.882 1.00 69.19 224 GLN A C 1
ATOM 1839 O O . GLN A 1 224 ? -18.083 5.129 13.846 1.00 69.19 224 GLN A O 1
ATOM 1844 N N . GLU A 1 225 ? -18.439 4.847 16.044 1.00 72.62 225 GLU A N 1
ATOM 1845 C CA . GLU A 1 225 ? -19.320 6.009 16.186 1.00 72.62 225 GLU A CA 1
ATOM 1846 C C . GLU A 1 225 ? -18.572 7.320 15.890 1.00 72.62 225 GLU A C 1
ATOM 1848 O O . GLU A 1 225 ? -19.065 8.145 15.116 1.00 72.62 225 GLU A O 1
ATOM 1853 N N . ILE A 1 226 ? -17.336 7.468 16.388 1.00 70.38 226 ILE A N 1
ATOM 1854 C CA . ILE A 1 226 ? -16.462 8.622 16.097 1.00 70.38 226 ILE A CA 1
ATOM 1855 C C . ILE A 1 226 ? -16.274 8.818 14.585 1.00 70.38 226 ILE A C 1
ATOM 1857 O O . ILE A 1 226 ? -16.339 9.946 14.097 1.00 70.38 226 ILE A O 1
ATOM 1861 N N . LEU A 1 227 ? -16.091 7.731 13.828 1.00 64.25 227 LEU A N 1
ATOM 1862 C CA . LEU A 1 227 ? -15.971 7.797 12.369 1.00 64.25 227 LEU A CA 1
ATOM 1863 C C . LEU A 1 227 ? -17.285 8.182 11.674 1.00 64.25 227 LEU A C 1
ATOM 1865 O O . LEU A 1 227 ? -17.255 8.804 10.611 1.00 64.25 227 LEU A O 1
ATOM 1869 N N . SER A 1 228 ? -18.433 7.823 12.249 1.00 61.12 228 SER A N 1
ATOM 1870 C CA . SER A 1 228 ? -19.747 8.102 11.659 1.00 61.12 228 SER A CA 1
ATOM 1871 C C . SER A 1 228 ? -20.178 9.566 11.802 1.00 61.12 228 SER A C 1
ATOM 1873 O O . SER A 1 228 ? -20.813 10.109 10.899 1.00 61.12 228 SER A O 1
ATOM 1875 N N . TYR A 1 229 ? -19.764 10.257 12.872 1.00 52.50 229 TYR A N 1
ATOM 1876 C CA . TYR A 1 229 ? -20.061 11.685 13.051 1.00 52.50 229 TYR A CA 1
ATOM 1877 C C . TYR A 1 229 ? -19.350 12.590 12.038 1.00 52.50 229 TYR A C 1
ATOM 1879 O O . TYR A 1 229 ? -19.824 13.694 11.764 1.00 52.50 229 TYR A O 1
ATOM 1887 N N . THR A 1 230 ? -18.252 12.128 11.435 1.00 48.91 230 THR A N 1
ATOM 1888 C CA . THR A 1 230 ? -17.588 12.837 10.331 1.00 48.91 230 THR A CA 1
ATOM 1889 C C . THR A 1 230 ? -18.410 12.879 9.037 1.00 48.91 230 THR A C 1
ATOM 1891 O O . THR A 1 230 ? -18.108 13.698 8.175 1.00 48.91 230 THR A O 1
ATOM 1894 N N . ASP A 1 231 ? -19.461 12.060 8.911 1.00 43.41 231 ASP A N 1
ATOM 1895 C CA . ASP A 1 231 ? -20.325 11.984 7.720 1.00 43.41 231 ASP A CA 1
ATOM 1896 C C . ASP A 1 231 ? -21.535 12.950 7.789 1.00 43.41 231 ASP A C 1
ATOM 1898 O O . ASP A 1 231 ? -22.264 13.117 6.816 1.00 43.41 231 ASP A O 1
ATOM 1902 N N . LEU A 1 232 ? -21.756 13.627 8.929 1.00 32.84 232 LEU A N 1
ATOM 1903 C CA . LEU A 1 232 ? -22.936 14.478 9.183 1.00 32.84 232 LEU A CA 1
ATOM 1904 C C . LEU A 1 232 ? -22.677 15.996 9.098 1.00 32.84 232 LEU A C 1
ATOM 1906 O O . LEU A 1 232 ? -23.509 16.789 9.541 1.00 32.84 232 LEU A O 1
ATOM 1910 N N . ARG A 1 233 ? -21.547 16.434 8.527 1.00 33.75 233 ARG A N 1
ATOM 1911 C CA . ARG A 1 233 ? -21.284 17.862 8.231 1.00 33.75 233 ARG A CA 1
ATOM 1912 C C . ARG A 1 233 ? -20.841 18.101 6.783 1.00 33.75 233 ARG A C 1
ATOM 1914 O O . ARG A 1 233 ? -19.875 18.825 6.546 1.00 33.75 233 ARG A O 1
ATOM 1921 N N . GLY A 1 234 ? -21.542 17.466 5.844 1.00 33.19 234 GLY A N 1
ATOM 1922 C CA . GLY A 1 234 ? -21.593 17.885 4.439 1.00 33.19 234 GLY A CA 1
ATOM 1923 C C . GLY A 1 234 ? -22.709 18.893 4.221 1.00 33.19 234 GLY A C 1
ATOM 1924 O O . GLY A 1 234 ? -23.828 18.611 4.704 1.00 33.19 234 GLY A O 1
#

pLDDT: mean 73.47, std 18.39, range [28.22, 97.0]

Secondary structure (DSSP, 8-state):
---------------------PPPPTTTSGGG-SS---SS----S-TTSSS---GGGHHHHHHHHH-GGGS--TTS--HHHHHHHHHHHHH----PPPPPTT--HHHHHHHHHHHHHHHIIIIIHHHHHHHHHH-B--HHHHTTSTTTTTSPPPSS-B---S-EEEEEEEEE--TTEEEEEEEEEEE-SS-EEEEEEEEEEESSSS--PPEEEEEEEE-HHHHHHHHHHTTS--

Sequence (234 aa):
MKTYLFTIAVFFCVVGIGHSQEAATWGESDAYTKWMRYPYEIDSDYKYVQTLPTIDRFPELLKFALDPRFKGKPGVAGDRMIIVSQLRTISRCKFDRLLYADSDVEAEHRSAVAKWQQWWDVYGKQYAKAYREKGKRYADAWKKIPGAKNLPCPTYPILLPESWSTKLSFRSGDYGGIVEEEIELSASPQLCRLKRRYRIGHGWPGGTDWVNEEWNDLTYAETQEILSYTDLRG